Protein AF-A0AAN8KGY8-F1 (afdb_monomer)

pLDDT: mean 73.74, std 23.55, range [23.52, 98.56]

InterPro domains:
  IPR003609 PAN/Apple domain [PF00024] (176-231)
  IPR003609 PAN/Apple domain [PS50948] (174-241)
  IPR008979 Galactose-binding-like domain superfamily [SSF49785] (22-163)
  IPR051941 Blood Group Antigen-Binding Lectin [PTHR45713] (29-202)

Foldseek 3Di:
DDDDDPPPPPPPPPPPPPPAPPPPFDFLQAQFDKDKPAFDPNLGLSLQRPPFLVRKGWHDADDPDWIKMKTQSVAKFQFFKKKFADDLVCQCLQAQKWKWAAADDCVVVVPRTDTQDTGHGRPNVRIHMDTGPGRDIHRMIMITHPDRPGIHMTRYMTTGGGTDPPACQDDQDDDPPDDGDRARDKDWDDADPDPVVLVVVLVVDPQFPDWDADPVRSTIITGGDPDPDPVPDDDDDDDDD

Sequence (241 aa):
MNGGCILFILLFAQFTFRPTIALPGIDYAFNKTCKQSSVALGKLPGYAVDDNITTCTRTRFGDDNTGWWNVDLGKTVGVTSVVLSNNLDHPGRLKNFTIKMYMSNPTINPSGGKLCFWYEEKFIRGTDTVTCYNTVVGRYLEIAKLDNDKPLGMCDVKVYGEALPNRITTLTYCESRGVRMVSNFVKAMGVMEGPIECARRCSHSYGCGMFNYEINLKHCILIYTNGTRNPDSEYVFYVAC

Structure (mmCIF, N/CA/C/O backbone):
data_AF-A0AAN8KGY8-F1
#
_entry.id   AF-A0AAN8KGY8-F1
#
loop_
_atom_site.group_PDB
_atom_site.id
_atom_site.type_symbol
_atom_site.label_atom_id
_atom_site.label_alt_id
_atom_site.label_comp_id
_atom_site.label_asym_id
_atom_site.label_entity_id
_atom_site.label_seq_id
_atom_site.pdbx_PDB_ins_code
_atom_site.Cartn_x
_atom_site.Cartn_y
_atom_site.Cartn_z
_atom_site.occupancy
_atom_site.B_iso_or_equiv
_atom_site.auth_seq_id
_atom_site.auth_comp_id
_atom_site.auth_asym_id
_atom_site.auth_atom_id
_atom_site.pdbx_PDB_model_num
ATOM 1 N N . MET A 1 1 ? 62.804 -23.124 3.430 1.00 38.28 1 MET A N 1
ATOM 2 C CA . MET A 1 1 ? 61.743 -23.324 2.420 1.00 38.28 1 MET A CA 1
ATOM 3 C C . MET A 1 1 ? 60.415 -23.224 3.144 1.00 38.28 1 MET A C 1
ATOM 5 O O . MET A 1 1 ? 60.151 -24.020 4.034 1.00 38.28 1 MET A O 1
ATOM 9 N N . ASN A 1 2 ? 59.676 -22.157 2.852 1.00 32.47 2 ASN A N 1
ATOM 10 C CA . ASN A 1 2 ? 58.430 -21.769 3.507 1.00 32.47 2 ASN A CA 1
ATOM 11 C C . ASN A 1 2 ? 57.293 -22.710 3.081 1.00 32.47 2 ASN A C 1
ATOM 13 O O . ASN A 1 2 ? 56.950 -22.743 1.904 1.00 32.47 2 ASN A O 1
ATOM 17 N N . GLY A 1 3 ? 56.713 -23.456 4.023 1.00 35.88 3 GLY A N 1
ATOM 18 C CA . GLY A 1 3 ? 55.501 -24.253 3.811 1.00 35.88 3 GLY A CA 1
ATOM 19 C C . GLY A 1 3 ? 54.313 -23.572 4.478 1.00 35.88 3 GLY A C 1
ATOM 20 O O . GLY A 1 3 ? 54.041 -23.818 5.648 1.00 35.88 3 GLY A O 1
ATOM 21 N N . GLY A 1 4 ? 53.656 -22.662 3.756 1.00 35.03 4 GLY A N 1
ATOM 22 C CA . GLY A 1 4 ? 52.469 -21.954 4.229 1.00 35.03 4 GLY A CA 1
ATOM 23 C C . GLY A 1 4 ? 51.281 -22.901 4.392 1.00 35.03 4 GLY A C 1
ATOM 24 O O . GLY A 1 4 ? 50.872 -23.567 3.445 1.00 35.03 4 GLY A O 1
ATOM 25 N N . CYS A 1 5 ? 50.721 -22.940 5.599 1.00 34.22 5 CYS A N 1
ATOM 26 C CA . CYS A 1 5 ? 49.464 -23.610 5.900 1.00 34.22 5 CYS A CA 1
ATOM 27 C C . CYS A 1 5 ? 48.323 -22.716 5.387 1.00 34.22 5 CYS A C 1
ATOM 29 O O . CYS A 1 5 ? 48.019 -21.683 5.985 1.00 34.22 5 CYS A O 1
ATOM 31 N N . ILE A 1 6 ? 47.749 -23.054 4.230 1.00 42.25 6 ILE A N 1
ATOM 32 C CA . ILE A 1 6 ? 46.615 -22.324 3.651 1.00 42.25 6 ILE A CA 1
ATOM 33 C C . ILE A 1 6 ? 45.363 -22.722 4.434 1.00 42.25 6 ILE A C 1
ATOM 35 O O . ILE A 1 6 ? 44.775 -23.780 4.219 1.00 42.25 6 ILE A O 1
ATOM 39 N N . LEU A 1 7 ? 44.980 -21.863 5.376 1.00 35.22 7 LEU A N 1
ATOM 40 C CA . LEU A 1 7 ? 43.735 -21.961 6.123 1.00 35.22 7 LEU A CA 1
ATOM 41 C C . LEU A 1 7 ? 42.571 -21.615 5.178 1.00 35.22 7 LEU A C 1
ATOM 43 O O . LEU A 1 7 ? 42.287 -20.445 4.927 1.00 35.22 7 LEU A O 1
ATOM 47 N N . PHE A 1 8 ? 41.907 -22.633 4.626 1.00 38.00 8 PHE A N 1
ATOM 48 C CA . PHE A 1 8 ? 40.630 -22.467 3.931 1.00 38.00 8 PHE A CA 1
ATOM 49 C C . PHE A 1 8 ? 39.568 -22.041 4.951 1.00 38.00 8 PHE A C 1
ATOM 51 O O . PHE A 1 8 ? 38.986 -22.865 5.655 1.00 38.00 8 PHE A O 1
ATOM 58 N N . ILE A 1 9 ? 39.318 -20.735 5.044 1.00 42.34 9 ILE A N 1
ATOM 59 C CA . ILE A 1 9 ? 38.150 -20.200 5.740 1.00 42.34 9 ILE A CA 1
ATOM 60 C C . ILE A 1 9 ? 36.934 -20.566 4.886 1.00 42.34 9 ILE A C 1
ATOM 62 O O . ILE A 1 9 ? 36.608 -19.889 3.911 1.00 42.34 9 ILE A O 1
ATOM 66 N N . LEU A 1 10 ? 36.276 -21.672 5.235 1.00 40.94 10 LEU A N 1
ATOM 67 C CA . LEU A 1 10 ? 34.925 -21.970 4.777 1.00 40.94 10 LEU A CA 1
ATOM 68 C C . LEU A 1 10 ? 34.006 -20.877 5.334 1.00 40.94 10 LEU A C 1
ATOM 70 O O . LEU A 1 10 ? 33.533 -20.958 6.467 1.00 40.94 10 LEU A O 1
ATOM 74 N N . LEU A 1 11 ? 33.770 -19.832 4.539 1.00 38.69 11 LEU A N 1
ATOM 75 C CA . LEU A 1 11 ? 32.648 -18.918 4.720 1.00 38.69 11 LEU A CA 1
ATOM 76 C C . LEU A 1 11 ? 31.366 -19.722 4.481 1.00 38.69 11 LEU A C 1
ATOM 78 O O . LEU A 1 11 ? 30.779 -19.700 3.401 1.00 38.69 11 LEU A O 1
ATOM 82 N N . PHE A 1 12 ? 30.926 -20.450 5.506 1.00 41.91 12 PHE A N 1
ATOM 83 C CA . PHE A 1 12 ? 29.527 -20.810 5.640 1.00 41.91 12 PHE A CA 1
ATOM 84 C C . PHE A 1 12 ? 28.771 -19.493 5.799 1.00 41.91 12 PHE A C 1
ATOM 86 O O . PHE A 1 12 ? 28.610 -18.979 6.905 1.00 41.91 12 PHE A O 1
ATOM 93 N N . ALA A 1 13 ? 28.339 -18.910 4.679 1.00 40.34 13 ALA A N 1
ATOM 94 C CA . ALA A 1 13 ? 27.239 -17.970 4.705 1.00 40.34 13 ALA A CA 1
ATOM 95 C C . ALA A 1 13 ? 26.067 -18.751 5.298 1.00 40.34 13 ALA A C 1
ATOM 97 O O . ALA A 1 13 ? 25.449 -19.579 4.628 1.00 40.34 13 ALA A O 1
ATOM 98 N N . GLN A 1 14 ? 25.839 -18.562 6.596 1.00 42.84 14 GLN A N 1
ATOM 99 C CA . GLN A 1 14 ? 24.652 -19.046 7.265 1.00 42.84 14 GLN A CA 1
ATOM 100 C C . GLN A 1 14 ? 23.477 -18.364 6.568 1.00 42.84 14 GLN A C 1
ATOM 102 O O . GLN A 1 14 ? 23.104 -17.238 6.897 1.00 42.84 14 GLN A O 1
ATOM 107 N N . PHE A 1 15 ? 22.910 -19.040 5.569 1.00 41.16 15 PHE A N 1
ATOM 108 C CA . PHE A 1 15 ? 21.544 -18.806 5.145 1.00 41.16 15 PHE A CA 1
ATOM 109 C C . PHE A 1 15 ? 20.693 -19.147 6.359 1.00 41.16 15 PHE A C 1
ATOM 111 O O . PHE A 1 15 ? 20.259 -20.280 6.558 1.00 41.16 15 PHE A O 1
ATOM 118 N N . THR A 1 16 ? 20.521 -18.157 7.230 1.00 36.66 16 THR A N 1
ATOM 119 C CA . THR A 1 16 ? 19.452 -18.171 8.209 1.00 36.66 16 THR A CA 1
ATOM 120 C C . THR A 1 16 ? 18.174 -18.144 7.384 1.00 36.66 16 THR A C 1
ATOM 122 O O . THR A 1 16 ? 17.695 -17.091 6.973 1.00 36.66 16 THR A O 1
ATOM 125 N N . PHE A 1 17 ? 17.662 -19.333 7.061 1.00 41.50 17 PHE A N 1
ATOM 126 C CA . PHE A 1 17 ? 16.270 -19.518 6.691 1.00 41.50 17 PHE A CA 1
ATOM 127 C C . PHE A 1 17 ? 15.472 -19.007 7.884 1.00 41.50 17 PHE A C 1
ATOM 129 O O . PHE A 1 17 ? 15.228 -19.728 8.849 1.00 41.50 17 PHE A O 1
ATOM 136 N N . ARG A 1 18 ? 15.158 -17.710 7.874 1.00 46.22 18 ARG A N 1
ATOM 137 C CA . ARG A 1 18 ? 14.181 -17.154 8.792 1.00 46.22 18 ARG A CA 1
ATOM 138 C C . ARG A 1 18 ? 12.852 -17.733 8.330 1.00 46.22 18 ARG A C 1
ATOM 140 O O . ARG A 1 18 ? 12.462 -17.444 7.198 1.00 46.22 18 ARG A O 1
ATOM 147 N N . PRO A 1 19 ? 12.193 -18.585 9.130 1.00 39.78 19 PRO A N 1
ATOM 148 C CA . PRO A 1 19 ? 10.865 -19.040 8.775 1.00 39.78 19 PRO A CA 1
ATOM 149 C C . PRO A 1 19 ? 10.008 -17.790 8.604 1.00 39.78 19 PRO A C 1
ATOM 151 O O . PRO A 1 19 ? 9.959 -16.945 9.501 1.00 39.78 19 PRO A O 1
ATOM 154 N N . THR A 1 20 ? 9.391 -17.639 7.431 1.00 50.75 20 THR A N 1
ATOM 155 C CA . THR A 1 20 ? 8.337 -16.652 7.229 1.00 50.75 20 THR A CA 1
ATOM 156 C C . THR A 1 20 ? 7.309 -16.942 8.307 1.00 50.75 20 THR A C 1
ATOM 158 O O . THR A 1 20 ? 6.686 -18.004 8.305 1.00 50.75 20 THR A O 1
ATOM 161 N N . ILE A 1 21 ? 7.219 -16.062 9.301 1.00 49.97 21 ILE A N 1
ATOM 162 C CA . ILE A 1 21 ? 6.228 -16.197 10.357 1.00 49.97 21 ILE A CA 1
ATOM 163 C C . ILE A 1 21 ? 4.892 -16.070 9.637 1.00 49.97 21 ILE A C 1
ATOM 165 O O . ILE A 1 21 ? 4.531 -14.980 9.196 1.00 49.97 21 ILE A O 1
ATOM 169 N N . ALA A 1 22 ? 4.195 -17.192 9.455 1.00 51.00 22 ALA A N 1
ATOM 170 C CA . ALA A 1 22 ? 2.798 -17.174 9.070 1.00 51.00 22 ALA A CA 1
ATOM 171 C C . ALA A 1 22 ? 2.085 -16.386 10.167 1.00 51.00 22 ALA A C 1
ATOM 173 O O . ALA A 1 22 ? 1.951 -16.858 11.298 1.00 51.00 22 ALA A O 1
ATOM 174 N N . LEU A 1 23 ? 1.741 -15.135 9.866 1.00 58.81 23 LEU A N 1
ATOM 175 C CA . LEU A 1 23 ? 1.034 -14.296 10.812 1.00 58.81 23 LEU A CA 1
ATOM 176 C C . LEU A 1 23 ? -0.330 -14.950 11.058 1.00 58.81 23 LEU A C 1
ATOM 178 O O . LEU A 1 23 ? -1.047 -15.218 10.089 1.00 58.81 23 LEU A O 1
ATOM 182 N N . PRO A 1 24 ? -0.704 -15.243 12.315 1.00 57.00 24 PRO A N 1
ATOM 183 C CA . PRO A 1 24 ? -2.043 -15.721 12.612 1.00 57.00 24 PRO A CA 1
ATOM 184 C C . PRO A 1 24 ? -3.021 -14.589 12.288 1.00 57.00 24 PRO A C 1
ATOM 186 O O . PRO A 1 24 ? -3.110 -13.599 13.010 1.00 57.00 24 PRO A O 1
ATOM 189 N N . GLY A 1 25 ? -3.712 -14.693 11.157 1.00 72.88 25 GLY A N 1
ATOM 190 C CA . GLY A 1 25 ? -4.609 -13.645 10.694 1.00 72.88 25 GLY A CA 1
ATOM 191 C C . GLY A 1 25 ? -5.128 -13.890 9.284 1.00 72.88 25 GLY A C 1
ATOM 192 O O . GLY A 1 25 ? -4.553 -14.647 8.506 1.00 72.88 25 GLY A O 1
ATOM 193 N N . ILE A 1 26 ? -6.244 -13.240 8.965 1.00 88.56 26 ILE A N 1
ATOM 194 C CA . ILE A 1 26 ? -6.808 -13.226 7.614 1.00 88.56 26 ILE A CA 1
ATOM 195 C C . ILE A 1 26 ? -5.984 -12.249 6.772 1.00 88.56 26 ILE A C 1
ATOM 197 O O . ILE A 1 26 ? -5.807 -11.100 7.178 1.00 88.56 26 ILE A O 1
ATOM 201 N N . ASP A 1 27 ? -5.527 -12.687 5.599 1.00 95.31 27 ASP A N 1
ATOM 202 C CA . ASP A 1 27 ? -4.999 -11.780 4.582 1.00 95.31 27 ASP A CA 1
ATOM 203 C C . ASP A 1 27 ? -6.158 -11.011 3.928 1.00 95.31 27 ASP A C 1
ATOM 205 O O . ASP A 1 27 ? -7.015 -11.580 3.248 1.00 95.31 27 ASP A O 1
ATOM 209 N N . TYR A 1 28 ? -6.202 -9.701 4.155 1.00 95.69 28 TYR A N 1
ATOM 210 C CA . TYR A 1 28 ? -7.241 -8.831 3.612 1.00 95.69 28 TYR A CA 1
ATOM 211 C C . TYR A 1 28 ? -7.045 -8.480 2.138 1.00 95.69 28 TYR A C 1
ATOM 213 O O . TYR A 1 28 ? -8.004 -8.010 1.519 1.00 95.69 28 TYR A O 1
ATOM 221 N N . ALA A 1 29 ? -5.849 -8.684 1.582 1.00 97.81 29 ALA A N 1
ATOM 222 C CA . ALA A 1 29 ? -5.539 -8.370 0.192 1.00 97.81 29 ALA A CA 1
ATOM 223 C C . ALA A 1 29 ? -5.819 -9.536 -0.761 1.00 97.81 29 ALA A C 1
ATOM 225 O O . ALA A 1 29 ? -6.074 -9.279 -1.937 1.00 97.81 29 ALA A O 1
ATOM 226 N N . PHE A 1 30 ? -5.866 -10.775 -0.260 1.00 97.19 30 PHE A N 1
ATOM 227 C CA . PHE A 1 30 ? -6.108 -11.966 -1.071 1.00 97.19 30 PHE A CA 1
ATOM 228 C C . PHE A 1 30 ? -7.304 -11.812 -2.027 1.00 97.19 30 PHE A C 1
ATOM 230 O O . PHE A 1 30 ? -8.440 -11.526 -1.618 1.00 97.19 30 PHE A O 1
ATOM 237 N N . ASN A 1 31 ? -7.026 -12.016 -3.317 1.00 96.81 31 ASN A N 1
ATOM 238 C CA . ASN A 1 31 ? -7.965 -11.954 -4.434 1.00 96.81 31 ASN A CA 1
ATOM 239 C C . ASN A 1 31 ? -8.802 -10.657 -4.485 1.00 96.81 31 ASN A C 1
ATOM 241 O O . ASN A 1 31 ? -9.982 -10.659 -4.852 1.00 96.81 31 ASN A O 1
ATOM 245 N N . LYS A 1 32 ? -8.217 -9.533 -4.056 1.00 97.50 32 LYS A N 1
ATOM 246 C CA . LYS A 1 32 ? -8.855 -8.215 -4.116 1.00 97.50 32 LYS A CA 1
ATOM 247 C C . LYS A 1 32 ? -8.575 -7.480 -5.417 1.00 97.50 32 LYS A C 1
ATOM 249 O O . LYS A 1 32 ? -7.620 -7.743 -6.145 1.00 97.50 32 LYS A O 1
ATOM 254 N N . THR A 1 33 ? -9.425 -6.495 -5.696 1.00 97.00 33 THR A N 1
ATOM 255 C CA . THR A 1 33 ? -9.283 -5.635 -6.869 1.00 97.00 33 THR A CA 1
ATOM 256 C C . THR A 1 33 ? -8.066 -4.735 -6.711 1.00 97.00 33 THR A C 1
ATOM 258 O O . THR A 1 33 ? -8.001 -3.929 -5.781 1.00 97.00 33 THR A O 1
ATOM 261 N N . CYS A 1 34 ? -7.140 -4.835 -7.661 1.00 97.69 34 CYS A N 1
ATOM 262 C CA . CYS A 1 34 ? -5.893 -4.083 -7.654 1.00 97.69 34 CYS A CA 1
ATOM 263 C C . CYS A 1 34 ? -5.773 -3.183 -8.886 1.00 97.69 34 CYS A C 1
ATOM 265 O O . CYS A 1 34 ? -6.273 -3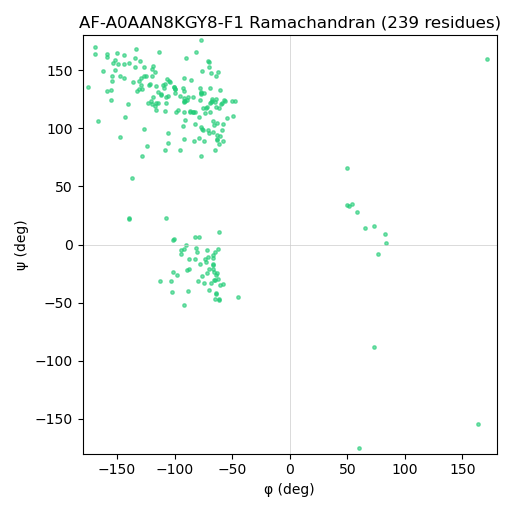.505 -9.967 1.00 97.69 34 CYS A O 1
ATOM 267 N N . LYS A 1 35 ? -5.065 -2.064 -8.740 1.00 97.19 35 LYS A N 1
ATOM 268 C CA . LYS A 1 35 ? -4.656 -1.185 -9.840 1.00 97.19 35 LYS A CA 1
ATOM 269 C C . LYS A 1 35 ? -3.168 -0.890 -9.733 1.00 97.19 35 LYS A C 1
ATOM 271 O O . LYS A 1 35 ? -2.581 -0.963 -8.662 1.00 97.19 35 LYS A O 1
ATOM 276 N N . GLN A 1 36 ? -2.563 -0.514 -10.847 1.00 96.56 36 GLN A N 1
ATOM 277 C CA . GLN A 1 36 ? -1.192 -0.023 -10.875 1.00 96.56 36 GLN A CA 1
ATOM 278 C C . GLN A 1 36 ? -1.054 1.079 -11.917 1.00 96.56 36 GLN A C 1
ATOM 280 O O . GLN A 1 36 ? -1.825 1.117 -12.878 1.00 96.56 36 GLN A O 1
ATOM 285 N N . SER A 1 37 ? -0.059 1.939 -11.721 1.00 95.50 37 SER A N 1
ATOM 286 C CA . SER A 1 37 ? 0.288 3.067 -12.600 1.00 95.50 37 SER A CA 1
ATOM 287 C C . SER A 1 37 ? 0.295 2.716 -14.088 1.00 95.50 37 SER A C 1
ATOM 289 O O . SER A 1 37 ? -0.258 3.446 -14.906 1.00 95.50 37 SER A O 1
ATOM 291 N N . SER A 1 38 ? 0.893 1.581 -14.446 1.00 95.38 38 SER A N 1
ATOM 292 C CA . SER A 1 38 ? 0.929 1.068 -15.813 1.00 95.38 38 SER A CA 1
ATOM 293 C C . SER A 1 38 ? 1.199 -0.435 -15.824 1.00 95.38 38 SER A C 1
ATOM 295 O O . SER A 1 38 ? 1.680 -1.001 -14.847 1.00 95.38 38 SER A O 1
ATOM 297 N N . VAL A 1 39 ? 0.890 -1.113 -16.931 1.00 95.62 39 VAL A N 1
ATOM 298 C CA . VAL A 1 39 ? 1.160 -2.550 -17.115 1.00 95.62 39 VAL A CA 1
ATOM 299 C C . VAL A 1 39 ? 2.311 -2.736 -18.100 1.00 95.62 39 VAL A C 1
ATOM 301 O O . VAL A 1 39 ? 2.268 -2.219 -19.222 1.00 95.62 39 VAL A O 1
ATOM 304 N N . ALA A 1 40 ? 3.326 -3.499 -17.689 1.00 93.81 40 ALA A N 1
ATOM 305 C CA . ALA A 1 40 ? 4.440 -3.919 -18.532 1.00 93.81 40 ALA A CA 1
ATOM 306 C C . ALA A 1 40 ? 4.454 -5.442 -18.708 1.00 93.81 40 ALA A C 1
ATOM 308 O O . ALA A 1 40 ? 4.294 -6.186 -17.744 1.00 93.81 40 ALA A O 1
ATOM 309 N N . LEU A 1 41 ? 4.695 -5.911 -19.938 1.00 93.31 41 LEU A N 1
ATOM 310 C CA . LEU A 1 41 ? 4.883 -7.336 -20.262 1.00 93.31 41 LEU A CA 1
ATOM 311 C C . LEU A 1 41 ? 3.742 -8.256 -19.777 1.00 93.31 41 LEU A C 1
ATOM 313 O O . LEU A 1 41 ? 3.994 -9.372 -19.327 1.00 93.31 41 LEU A O 1
ATOM 317 N N . GLY A 1 42 ? 2.495 -7.771 -19.792 1.00 95.31 42 GLY A N 1
ATOM 318 C CA . GLY A 1 42 ? 1.333 -8.538 -19.318 1.00 95.31 42 GLY A CA 1
ATOM 319 C C . GLY A 1 42 ? 1.341 -8.854 -17.816 1.00 95.31 42 GLY A C 1
ATOM 320 O O . GLY A 1 42 ? 0.581 -9.706 -17.364 1.00 95.31 42 GLY A O 1
ATOM 321 N N . LYS A 1 43 ? 2.200 -8.197 -17.026 1.00 96.19 43 LYS A N 1
ATOM 322 C CA . LYS A 1 43 ? 2.283 -8.375 -15.573 1.00 96.19 43 LYS A CA 1
ATOM 323 C C . LYS A 1 43 ? 1.222 -7.527 -14.869 1.00 96.19 43 LYS A C 1
ATOM 325 O O . LYS A 1 43 ? 1.448 -6.357 -14.553 1.00 96.19 43 LYS A O 1
ATOM 330 N N . LEU A 1 44 ? 0.047 -8.130 -14.701 1.00 98.00 44 LEU A N 1
ATOM 331 C CA . LEU A 1 44 ? -1.163 -7.505 -14.168 1.00 98.00 44 LEU A CA 1
ATOM 332 C C . LEU A 1 44 ? -1.044 -7.192 -12.667 1.00 98.00 44 LEU A C 1
ATOM 334 O O . LEU A 1 44 ? -0.348 -7.918 -11.961 1.00 98.00 44 LEU A O 1
ATOM 338 N N . PRO A 1 45 ? -1.767 -6.175 -12.157 1.00 97.69 45 PRO A N 1
ATOM 339 C CA . PRO A 1 45 ? -1.732 -5.813 -10.739 1.00 97.69 45 PRO A CA 1
ATOM 340 C C . PRO A 1 45 ? -2.267 -6.912 -9.810 1.00 97.69 45 PRO A C 1
ATOM 342 O O . PRO A 1 45 ? -1.852 -6.970 -8.660 1.00 97.69 45 PRO A O 1
ATOM 345 N N . GLY A 1 46 ? -3.155 -7.789 -10.293 1.00 98.12 46 GLY A N 1
ATOM 346 C CA . GLY A 1 46 ? -3.703 -8.898 -9.503 1.00 98.12 46 GLY A CA 1
ATOM 347 C C . GLY A 1 46 ? -2.681 -9.977 -9.127 1.00 98.12 46 GLY A C 1
ATOM 348 O O . GLY A 1 46 ? -2.918 -10.703 -8.173 1.00 98.12 46 GLY A O 1
ATOM 349 N N . TYR A 1 47 ? -1.528 -10.039 -9.807 1.00 98.19 47 TYR A N 1
ATOM 350 C CA . TYR A 1 47 ? -0.454 -10.986 -9.471 1.00 98.19 47 TYR A CA 1
ATOM 351 C C . TYR A 1 47 ? 0.210 -10.719 -8.117 1.00 98.19 47 TYR A C 1
ATOM 353 O O . TYR A 1 47 ? 1.033 -11.506 -7.698 1.00 98.19 47 TYR A O 1
ATOM 361 N N . ALA A 1 48 ? -0.077 -9.593 -7.460 1.00 97.81 48 ALA A N 1
ATOM 362 C CA . ALA A 1 48 ? 0.414 -9.325 -6.109 1.00 97.81 48 ALA A CA 1
ATOM 363 C C . ALA A 1 48 ? -0.539 -9.827 -5.013 1.00 97.81 48 ALA A C 1
ATOM 365 O O . ALA A 1 48 ? -0.268 -9.574 -3.851 1.00 97.81 48 ALA A O 1
ATOM 366 N N . VAL A 1 49 ? -1.680 -10.431 -5.348 1.00 97.94 49 VAL A N 1
ATOM 367 C CA . VAL A 1 49 ? -2.686 -10.864 -4.358 1.00 97.94 49 VAL A CA 1
ATOM 368 C C . VAL A 1 49 ? -3.284 -12.230 -4.694 1.00 97.94 49 VAL A C 1
ATOM 370 O O . VAL A 1 49 ? -4.415 -12.538 -4.312 1.00 97.94 49 VAL A O 1
ATOM 373 N N . ASP A 1 50 ? -2.559 -13.031 -5.468 1.00 97.12 50 ASP A N 1
ATOM 374 C CA . ASP A 1 50 ? -2.986 -14.345 -5.951 1.00 97.12 50 ASP A CA 1
ATOM 375 C C . ASP A 1 50 ? -2.391 -15.510 -5.137 1.00 97.12 50 ASP A C 1
ATOM 377 O O . ASP A 1 50 ? -2.641 -16.665 -5.479 1.00 97.12 50 ASP A O 1
ATOM 381 N N . ASP A 1 51 ? -1.653 -15.215 -4.056 1.00 95.62 51 ASP A N 1
ATOM 382 C CA . ASP A 1 51 ? -0.935 -16.186 -3.213 1.00 95.62 51 ASP A CA 1
ATOM 383 C C . ASP A 1 51 ? 0.088 -17.027 -4.003 1.00 95.62 51 ASP A C 1
ATOM 385 O O . ASP A 1 51 ? 0.400 -18.167 -3.652 1.00 95.62 51 ASP A O 1
ATOM 389 N N . ASN A 1 52 ? 0.628 -16.474 -5.096 1.00 94.31 52 ASN A N 1
ATOM 390 C CA . ASN A 1 52 ? 1.607 -17.144 -5.935 1.00 94.31 52 ASN A CA 1
ATOM 391 C C . ASN A 1 52 ? 2.865 -16.292 -6.146 1.00 94.31 52 ASN A C 1
ATOM 393 O O . ASN A 1 52 ? 2.977 -15.498 -7.071 1.00 94.31 52 ASN A O 1
ATOM 397 N N . ILE A 1 53 ? 3.911 -16.590 -5.377 1.00 92.75 53 ILE A N 1
ATOM 398 C CA . ILE A 1 53 ? 5.200 -15.883 -5.457 1.00 92.75 53 ILE A CA 1
ATOM 399 C C . ILE A 1 53 ? 5.960 -16.058 -6.790 1.00 92.75 53 ILE A C 1
ATOM 401 O O . ILE A 1 53 ? 7.013 -15.446 -6.977 1.00 92.75 53 ILE A O 1
ATOM 405 N N . THR A 1 54 ? 5.486 -16.914 -7.705 1.00 93.19 54 THR A N 1
ATOM 406 C CA . THR A 1 54 ? 6.090 -17.098 -9.040 1.00 93.19 54 THR A CA 1
ATOM 407 C C . THR A 1 54 ? 5.534 -16.120 -10.079 1.00 93.19 54 THR A C 1
ATOM 409 O O . THR A 1 54 ? 6.185 -15.840 -11.093 1.00 93.19 54 THR A O 1
ATOM 412 N N . THR A 1 55 ? 4.346 -15.567 -9.834 1.00 95.31 55 THR A N 1
ATOM 413 C CA . THR A 1 55 ? 3.767 -14.463 -10.596 1.00 95.31 55 THR A CA 1
ATOM 414 C C . THR A 1 55 ? 4.166 -13.150 -9.932 1.00 95.31 55 THR A C 1
ATOM 416 O O . THR A 1 55 ? 4.344 -13.067 -8.729 1.00 95.31 55 THR A O 1
ATOM 419 N N . CYS A 1 56 ? 4.430 -12.111 -10.730 1.00 96.38 56 CYS A N 1
ATOM 420 C CA . CYS A 1 56 ? 4.812 -10.809 -10.181 1.00 96.38 56 CYS A CA 1
ATOM 421 C C . CYS A 1 56 ? 4.229 -9.686 -11.020 1.00 96.38 56 CYS A C 1
ATOM 423 O O . CYS A 1 56 ? 4.206 -9.779 -12.250 1.00 96.38 56 CYS A O 1
ATOM 425 N N . THR A 1 57 ? 3.812 -8.608 -10.369 1.00 97.31 57 THR A N 1
ATOM 426 C CA . THR A 1 57 ? 3.392 -7.365 -11.013 1.00 97.31 57 THR A CA 1
ATOM 427 C C . THR A 1 57 ? 4.595 -6.651 -11.623 1.00 97.31 57 THR A C 1
ATOM 429 O O . THR A 1 57 ? 5.755 -6.872 -11.245 1.00 97.31 57 THR A O 1
ATOM 432 N N . ARG A 1 58 ? 4.337 -5.794 -12.615 1.00 95.94 58 ARG A N 1
ATOM 433 C CA . ARG A 1 58 ? 5.375 -4.932 -13.180 1.00 95.94 58 ARG A CA 1
ATOM 434 C C . ARG A 1 58 ? 4.778 -3.684 -13.815 1.00 95.94 58 ARG A C 1
ATOM 436 O O . ARG A 1 58 ? 3.985 -3.784 -14.755 1.00 95.94 58 ARG A O 1
ATOM 443 N N . THR A 1 59 ? 5.239 -2.524 -13.361 1.00 95.81 59 THR A N 1
ATOM 444 C CA . THR A 1 59 ? 4.963 -1.243 -14.022 1.00 95.81 59 THR A CA 1
ATOM 445 C C . THR A 1 59 ? 5.910 -1.013 -15.199 1.00 95.81 59 THR A C 1
ATOM 447 O O . THR A 1 59 ? 6.917 -1.712 -15.368 1.00 95.81 59 THR A O 1
ATOM 450 N N . ARG A 1 60 ? 5.595 -0.045 -16.061 1.00 93.88 60 ARG A N 1
ATOM 451 C CA . ARG A 1 60 ? 6.516 0.399 -17.116 1.00 93.88 60 ARG A CA 1
ATOM 452 C C . ARG A 1 60 ? 7.688 1.173 -16.516 1.00 93.88 60 ARG A C 1
ATOM 454 O O . ARG A 1 60 ? 7.628 1.652 -15.386 1.00 93.88 60 ARG A O 1
ATOM 461 N N . PHE A 1 61 ? 8.777 1.209 -17.275 1.00 89.44 61 PHE A N 1
ATOM 462 C CA . PHE A 1 61 ? 9.965 2.002 -16.984 1.00 89.44 61 PHE A CA 1
ATOM 463 C C . PHE A 1 61 ? 10.012 3.181 -17.954 1.00 89.44 61 PHE A C 1
ATOM 465 O O . PHE A 1 61 ? 9.694 2.983 -19.125 1.00 89.44 61 PHE A O 1
ATOM 472 N N . GLY A 1 62 ? 10.448 4.350 -17.487 1.00 73.75 62 GLY A N 1
ATOM 473 C CA . GLY A 1 62 ? 10.655 5.521 -18.344 1.00 73.75 62 GLY A CA 1
ATOM 474 C C . GLY A 1 62 ? 9.404 6.345 -18.649 1.00 73.75 62 GLY A C 1
ATOM 475 O O . GLY A 1 62 ? 9.488 7.245 -19.474 1.00 73.75 62 GLY A O 1
ATOM 476 N N . ASP A 1 63 ? 8.273 6.071 -17.993 1.00 65.44 63 ASP A N 1
ATOM 477 C CA . ASP A 1 63 ? 7.184 7.048 -17.923 1.00 65.44 63 ASP A CA 1
ATOM 478 C C . ASP A 1 63 ? 7.584 8.136 -16.901 1.00 65.44 63 ASP A C 1
ATOM 480 O O . ASP A 1 63 ? 8.249 7.829 -15.909 1.00 65.44 63 ASP A O 1
ATOM 484 N N . ASP A 1 64 ? 7.134 9.383 -17.078 1.00 65.06 64 ASP A N 1
ATOM 485 C CA . ASP A 1 64 ? 7.368 10.486 -16.118 1.00 65.06 64 ASP A CA 1
ATOM 486 C C . ASP A 1 64 ? 6.743 10.231 -14.724 1.00 65.06 64 ASP A C 1
ATOM 488 O O . ASP A 1 64 ? 6.923 11.011 -13.789 1.00 65.06 64 ASP A O 1
ATOM 492 N N . ASN A 1 65 ? 6.021 9.118 -14.558 1.00 69.88 65 ASN A N 1
ATOM 493 C CA . ASN A 1 65 ? 5.318 8.742 -13.340 1.00 69.88 65 ASN A CA 1
ATOM 494 C C . ASN A 1 65 ? 6.080 7.703 -12.510 1.00 69.88 65 ASN A C 1
ATOM 496 O O . ASN A 1 65 ? 6.495 6.655 -13.010 1.00 69.88 65 ASN A O 1
ATOM 500 N N . THR A 1 66 ? 6.131 7.945 -11.199 1.00 89.44 66 THR A N 1
ATOM 501 C CA . THR A 1 66 ? 6.554 6.956 -10.205 1.00 89.44 66 THR A CA 1
ATOM 502 C C . THR A 1 66 ? 5.649 5.737 -10.207 1.00 89.44 66 THR A C 1
ATOM 504 O O . THR A 1 66 ? 4.418 5.823 -10.219 1.00 89.44 66 THR A O 1
ATOM 507 N N . GLY A 1 67 ? 6.284 4.563 -10.217 1.00 95.06 67 GLY A N 1
ATOM 508 C CA . GLY A 1 67 ? 5.585 3.289 -10.182 1.00 95.06 67 GLY A CA 1
ATOM 509 C C . GLY A 1 67 ? 4.818 3.139 -8.872 1.00 95.06 67 GLY A C 1
ATOM 510 O O . GLY A 1 67 ? 5.423 3.094 -7.801 1.00 95.06 67 GLY A O 1
ATOM 511 N N . TRP A 1 68 ? 3.496 3.026 -8.968 1.00 96.44 68 TRP A N 1
ATOM 512 C CA . TRP A 1 68 ? 2.613 2.705 -7.848 1.00 96.44 68 TRP A CA 1
ATOM 513 C C . TRP A 1 68 ? 1.717 1.508 -8.162 1.00 96.44 68 TRP A C 1
ATOM 515 O O . TRP A 1 68 ? 1.386 1.243 -9.324 1.00 96.44 68 TRP A O 1
ATOM 525 N N . TRP A 1 69 ? 1.324 0.810 -7.103 1.00 98.12 69 TRP A N 1
ATOM 526 C CA . TRP A 1 69 ? 0.352 -0.276 -7.075 1.00 98.12 69 TRP A CA 1
ATOM 527 C C . TRP A 1 69 ? -0.575 -0.072 -5.875 1.00 98.12 69 TRP A C 1
ATOM 529 O O . TRP A 1 69 ? -0.113 0.320 -4.807 1.00 98.12 69 TRP A O 1
ATOM 539 N N . ASN A 1 70 ? -1.874 -0.320 -6.027 1.00 97.50 70 ASN A N 1
ATOM 540 C CA . ASN A 1 70 ? -2.824 -0.270 -4.9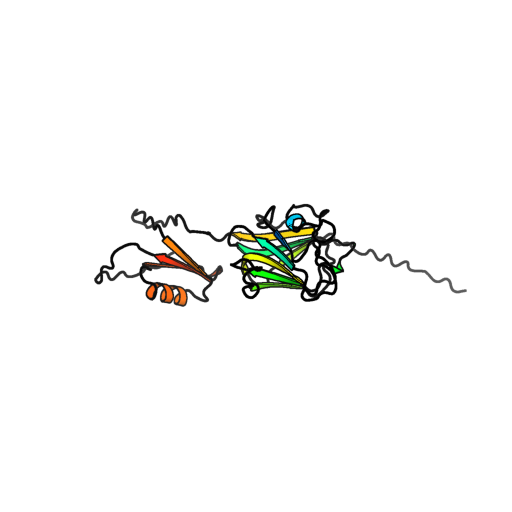22 1.00 97.50 70 ASN A CA 1
ATOM 541 C C . ASN A 1 70 ? -3.862 -1.391 -4.977 1.00 97.50 70 ASN A C 1
ATOM 543 O O . ASN A 1 70 ? -4.174 -1.923 -6.043 1.00 97.50 70 ASN A O 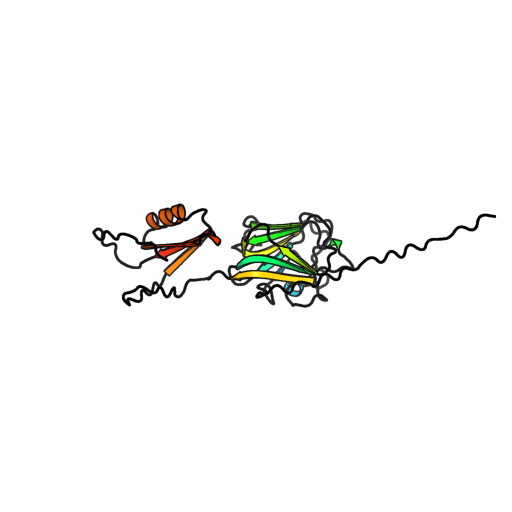1
ATOM 547 N N . VAL A 1 71 ? -4.420 -1.702 -3.810 1.00 98.56 71 VAL A N 1
ATOM 548 C CA . VAL A 1 71 ? -5.456 -2.716 -3.602 1.00 98.56 71 VAL A CA 1
ATOM 549 C C . VAL A 1 71 ? -6.630 -2.133 -2.822 1.00 98.56 71 VAL A C 1
ATOM 551 O O . VAL A 1 71 ? -6.437 -1.401 -1.852 1.00 98.56 71 VAL A O 1
ATOM 554 N N . ASP A 1 72 ? -7.856 -2.454 -3.242 1.00 97.62 72 ASP A N 1
ATOM 555 C CA . ASP A 1 72 ? -9.082 -2.201 -2.478 1.00 97.62 72 ASP A CA 1
ATOM 556 C C . ASP A 1 72 ? -9.401 -3.411 -1.592 1.00 97.62 72 ASP A C 1
ATOM 558 O O . ASP A 1 72 ? -9.877 -4.438 -2.077 1.00 97.62 72 ASP A O 1
ATOM 562 N N . LEU A 1 73 ? -9.205 -3.283 -0.279 1.00 95.62 73 LEU A N 1
ATOM 563 C CA . LEU A 1 73 ? -9.461 -4.358 0.688 1.00 95.62 73 LEU A CA 1
ATOM 564 C C . LEU A 1 73 ? -10.962 -4.706 0.807 1.00 95.62 73 LEU A C 1
ATOM 566 O O . LEU A 1 73 ? -11.340 -5.708 1.420 1.00 95.62 73 LEU A O 1
ATOM 570 N N . GLY A 1 74 ? -11.850 -3.877 0.246 1.00 88.25 74 GLY A N 1
ATOM 571 C CA . GLY A 1 74 ? -13.306 -4.051 0.249 1.00 88.25 74 GLY A CA 1
ATOM 572 C C . GLY A 1 74 ? -13.986 -3.703 1.578 1.00 88.25 74 GLY A C 1
ATOM 573 O O . GLY A 1 74 ? -15.213 -3.641 1.657 1.00 88.25 74 GLY A O 1
ATOM 574 N N . LYS A 1 75 ? -13.208 -3.448 2.629 1.00 82.81 75 LYS A N 1
ATOM 575 C CA . LYS A 1 75 ? -13.659 -3.002 3.951 1.00 82.81 75 LYS A CA 1
ATOM 576 C C . LYS A 1 75 ? -12.580 -2.144 4.602 1.00 82.81 75 LYS A C 1
ATOM 578 O O . LYS A 1 75 ? -11.435 -2.153 4.159 1.00 82.81 75 LYS A O 1
ATOM 583 N N . THR A 1 76 ? -12.948 -1.415 5.645 1.00 83.12 76 THR A N 1
ATOM 584 C CA . THR A 1 76 ? -11.973 -0.654 6.427 1.00 83.12 76 THR A CA 1
ATOM 585 C C . THR A 1 76 ? -11.216 -1.601 7.353 1.00 83.12 76 THR A C 1
ATOM 587 O O . THR A 1 76 ? -11.832 -2.389 8.064 1.00 83.12 76 THR A O 1
ATOM 590 N N . VAL A 1 77 ? -9.888 -1.527 7.351 1.00 83.62 77 VAL A N 1
ATOM 591 C CA . VAL A 1 77 ? -9.002 -2.364 8.165 1.00 83.62 77 VAL A CA 1
ATOM 592 C C . VAL A 1 77 ? -8.038 -1.461 8.931 1.00 83.62 77 VAL A C 1
ATOM 594 O O . VAL A 1 77 ? -7.465 -0.532 8.359 1.00 83.62 77 VAL A O 1
ATOM 597 N N . GLY A 1 78 ? -7.867 -1.720 10.226 1.00 83.44 78 GLY A N 1
ATOM 598 C CA . GLY A 1 78 ? -6.741 -1.219 11.010 1.00 83.44 78 GLY A CA 1
ATOM 599 C C . GLY A 1 78 ? -5.520 -2.083 10.720 1.00 83.44 78 GLY A C 1
ATOM 600 O O . GLY A 1 78 ? -5.349 -3.131 11.336 1.00 83.44 78 GLY A O 1
ATOM 601 N N . VAL A 1 79 ? -4.716 -1.683 9.736 1.00 89.06 79 VAL A N 1
ATOM 602 C CA . VAL A 1 79 ? -3.560 -2.457 9.267 1.00 89.06 79 VAL A CA 1
ATOM 603 C C . VAL A 1 79 ? -2.403 -2.306 10.246 1.00 89.06 79 VAL A C 1
ATOM 605 O O . VAL A 1 79 ? -2.051 -1.190 10.635 1.00 89.06 79 VAL A O 1
ATOM 608 N N . THR A 1 80 ? -1.807 -3.435 10.622 1.00 86.88 80 THR A N 1
ATOM 609 C CA . THR A 1 80 ? -0.652 -3.501 11.529 1.00 86.88 80 THR A CA 1
ATOM 610 C C . THR A 1 80 ? 0.602 -3.990 10.817 1.00 86.88 80 THR A C 1
ATOM 612 O O . THR A 1 80 ? 1.708 -3.581 11.169 1.00 86.88 80 THR A O 1
ATOM 615 N N . SER A 1 81 ? 0.453 -4.848 9.807 1.00 94.38 81 SER A N 1
ATOM 616 C CA . SER A 1 81 ? 1.583 -5.422 9.080 1.00 94.38 81 SER A CA 1
ATOM 617 C C . SER A 1 81 ? 1.221 -5.815 7.653 1.00 94.38 81 SER A C 1
ATOM 619 O O . SER A 1 81 ? 0.060 -6.056 7.315 1.00 94.38 81 SER A O 1
ATOM 621 N N . VAL A 1 82 ? 2.246 -5.862 6.810 1.00 97.56 82 VAL A N 1
ATOM 622 C CA . VAL A 1 82 ? 2.163 -6.242 5.403 1.00 97.56 82 VAL A CA 1
ATOM 623 C C . VAL A 1 82 ? 3.278 -7.242 5.128 1.00 97.56 82 VAL A C 1
ATOM 625 O O . VAL A 1 82 ? 4.419 -7.003 5.510 1.00 97.56 82 VAL A O 1
ATOM 628 N N . VAL A 1 83 ? 2.980 -8.359 4.474 1.00 97.06 83 VAL A N 1
ATOM 629 C CA . VAL A 1 83 ? 4.011 -9.275 3.968 1.00 97.06 83 VAL A CA 1
ATOM 630 C C . VAL A 1 83 ? 4.265 -8.929 2.516 1.00 97.06 83 VAL A C 1
ATOM 632 O O . VAL A 1 83 ? 3.324 -8.844 1.732 1.00 97.06 83 VAL A O 1
ATOM 635 N N . LEU A 1 84 ? 5.529 -8.712 2.171 1.00 97.31 84 LEU A N 1
ATOM 636 C CA . LEU A 1 84 ? 5.957 -8.398 0.815 1.00 97.31 84 LEU A CA 1
ATOM 637 C C . LEU A 1 84 ? 6.828 -9.524 0.283 1.00 97.31 84 LEU A C 1
ATOM 639 O O . LEU A 1 84 ? 7.811 -9.894 0.926 1.00 97.31 84 LEU A O 1
ATOM 643 N N . SER A 1 85 ? 6.516 -9.983 -0.924 1.00 96.31 85 SER A N 1
ATOM 644 C CA . SER A 1 85 ? 7.334 -10.926 -1.683 1.00 96.31 85 SER A CA 1
ATOM 645 C C . SER A 1 85 ? 7.924 -10.230 -2.910 1.00 96.31 85 SER A C 1
ATOM 647 O O . SER A 1 85 ? 7.218 -9.585 -3.685 1.00 96.31 85 SER A O 1
ATOM 649 N N . ASN A 1 86 ? 9.235 -10.348 -3.101 1.00 93.88 86 ASN A N 1
ATOM 650 C CA . ASN A 1 86 ? 10.008 -9.728 -4.173 1.00 93.88 86 ASN A CA 1
ATOM 651 C C . ASN A 1 86 ? 10.681 -10.783 -5.058 1.00 93.88 86 ASN A C 1
ATOM 653 O O . ASN A 1 86 ? 11.036 -11.868 -4.603 1.00 93.88 86 ASN A O 1
ATOM 657 N N . ASN A 1 87 ? 10.941 -10.418 -6.312 1.00 90.50 87 ASN A N 1
ATOM 658 C CA . ASN A 1 87 ? 11.73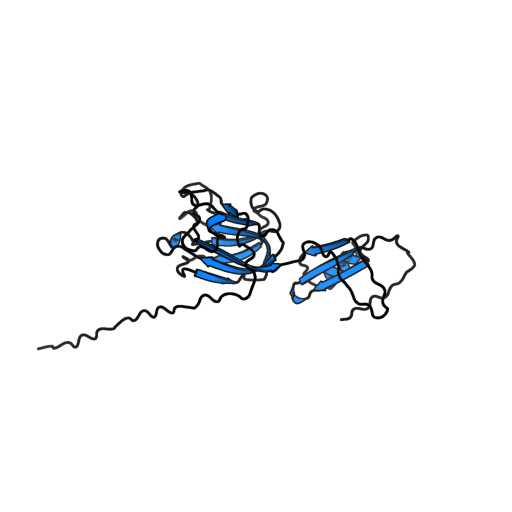0 -11.227 -7.230 1.00 90.50 87 ASN A CA 1
ATOM 659 C C . ASN A 1 87 ? 13.234 -10.967 -7.013 1.00 90.50 87 ASN A C 1
ATOM 661 O O . ASN A 1 87 ? 13.735 -9.875 -7.308 1.00 90.50 87 ASN A O 1
ATOM 665 N N . LEU A 1 88 ? 13.960 -11.985 -6.543 1.00 88.25 88 LEU A N 1
ATOM 666 C CA . LEU A 1 88 ? 15.390 -11.894 -6.232 1.00 88.25 88 LEU A CA 1
ATOM 667 C C . LEU A 1 88 ? 16.318 -11.845 -7.457 1.00 88.25 88 LEU A C 1
ATOM 669 O O . LEU A 1 88 ? 17.467 -11.438 -7.300 1.00 88.25 88 LEU A O 1
ATOM 673 N N . ASP A 1 89 ? 15.835 -12.137 -8.667 1.00 88.94 89 ASP A N 1
ATOM 674 C CA . ASP A 1 89 ? 16.597 -11.900 -9.905 1.00 88.94 89 ASP A CA 1
ATOM 675 C C . ASP A 1 89 ? 16.691 -10.397 -10.219 1.00 88.94 89 ASP A C 1
ATOM 677 O O . ASP A 1 89 ? 17.601 -9.915 -10.904 1.00 88.94 89 ASP A O 1
ATOM 681 N N . HIS A 1 90 ? 15.732 -9.612 -9.716 1.00 87.50 90 HIS A N 1
ATOM 682 C CA . HIS A 1 90 ? 15.627 -8.175 -9.960 1.00 87.50 90 HIS A CA 1
ATOM 683 C C . HIS A 1 90 ? 15.273 -7.385 -8.691 1.00 87.50 90 HIS A C 1
ATOM 685 O O . HIS A 1 90 ? 14.327 -6.587 -8.704 1.00 87.50 90 HIS A O 1
ATOM 691 N N . PRO A 1 91 ? 16.073 -7.490 -7.615 1.00 87.00 91 PRO A N 1
ATOM 692 C CA . PRO A 1 91 ? 15.676 -7.023 -6.290 1.00 87.00 91 PRO A CA 1
ATOM 693 C C . PRO A 1 91 ? 15.520 -5.499 -6.213 1.00 87.00 91 PRO A C 1
ATOM 695 O O . PRO A 1 91 ? 14.819 -4.987 -5.350 1.00 87.00 91 PRO A O 1
ATOM 698 N N . GLY A 1 92 ? 16.137 -4.760 -7.142 1.00 88.50 92 GLY A N 1
ATOM 699 C CA . GLY A 1 92 ? 16.031 -3.302 -7.216 1.00 88.50 92 GLY A CA 1
ATOM 700 C C . GLY A 1 92 ? 14.678 -2.760 -7.686 1.00 88.50 92 GLY A C 1
ATOM 701 O O . GLY A 1 92 ? 14.529 -1.547 -7.720 1.00 88.50 92 GLY A O 1
ATOM 702 N N . ARG A 1 93 ? 13.718 -3.609 -8.080 1.00 93.00 93 ARG A N 1
ATOM 703 C CA . ARG A 1 93 ? 12.358 -3.164 -8.444 1.00 93.00 93 ARG A CA 1
ATOM 704 C C . ARG A 1 93 ? 11.499 -2.818 -7.226 1.00 93.00 93 ARG A C 1
ATOM 706 O O . ARG A 1 93 ? 10.627 -1.961 -7.330 1.00 93.00 93 ARG A O 1
ATOM 713 N N . LEU A 1 94 ? 11.780 -3.437 -6.078 1.00 95.25 94 LEU A N 1
ATOM 714 C CA . LEU A 1 94 ? 11.183 -3.104 -4.787 1.00 95.25 94 LEU A CA 1
ATOM 715 C C . LEU A 1 94 ? 12.248 -2.418 -3.920 1.00 95.25 94 LEU A C 1
ATOM 717 O O . LEU A 1 94 ? 12.957 -3.047 -3.135 1.00 95.25 94 LEU A O 1
ATOM 721 N N . LYS A 1 95 ? 12.417 -1.119 -4.164 1.00 95.06 95 LYS A N 1
ATOM 722 C CA . LYS A 1 95 ? 13.409 -0.241 -3.534 1.00 95.06 95 LYS A CA 1
ATOM 723 C C . LYS A 1 95 ? 12.824 1.161 -3.422 1.00 95.06 95 LYS A C 1
ATOM 725 O O . LYS A 1 95 ? 12.110 1.572 -4.342 1.00 95.06 95 LYS A O 1
ATOM 730 N N . ASN A 1 96 ? 13.169 1.867 -2.348 1.00 96.12 96 ASN A N 1
ATOM 731 C CA . ASN A 1 96 ? 12.810 3.261 -2.116 1.00 96.12 96 ASN A CA 1
ATOM 732 C C . ASN A 1 96 ? 11.311 3.520 -2.317 1.00 96.12 96 ASN A C 1
ATOM 734 O O . ASN A 1 96 ? 10.885 4.167 -3.276 1.00 96.12 96 ASN A O 1
ATOM 738 N N . PHE A 1 97 ? 10.500 2.924 -1.448 1.00 97.12 97 PHE A N 1
ATOM 739 C CA . PHE A 1 97 ? 9.047 2.937 -1.554 1.00 97.12 97 PHE A CA 1
ATOM 740 C C . PHE A 1 97 ? 8.375 3.250 -0.220 1.00 97.12 97 PHE A C 1
ATOM 742 O O . PHE A 1 97 ? 8.946 3.089 0.860 1.00 97.12 97 PHE A O 1
ATOM 749 N N . THR A 1 98 ? 7.120 3.676 -0.308 1.00 97.88 98 THR A N 1
ATOM 750 C CA . THR A 1 98 ? 6.237 3.861 0.846 1.00 97.88 98 THR A CA 1
ATOM 751 C C . THR A 1 98 ? 5.045 2.932 0.753 1.00 97.88 98 THR A C 1
ATOM 753 O O . THR A 1 98 ? 4.580 2.628 -0.344 1.00 97.88 98 THR A O 1
ATOM 756 N N . ILE A 1 99 ? 4.549 2.515 1.914 1.00 98.50 99 ILE A N 1
ATOM 757 C CA . ILE A 1 99 ? 3.251 1.872 2.077 1.00 98.50 99 ILE A CA 1
ATOM 758 C C . ILE A 1 99 ? 2.333 2.875 2.759 1.00 98.50 99 ILE A C 1
ATOM 760 O O . ILE A 1 99 ? 2.623 3.341 3.868 1.00 98.50 99 ILE A O 1
ATOM 764 N N . LYS A 1 100 ? 1.221 3.207 2.109 1.00 98.12 100 LYS A N 1
ATOM 765 C CA . LYS A 1 100 ? 0.227 4.147 2.626 1.00 98.12 100 LYS A CA 1
ATOM 766 C C . LYS A 1 100 ? -1.164 3.532 2.621 1.00 98.12 100 LYS A C 1
ATOM 768 O O . LYS A 1 100 ? -1.527 2.795 1.711 1.00 98.12 100 LYS A O 1
ATOM 773 N N . MET A 1 101 ? -1.950 3.887 3.629 1.00 96.00 101 MET A N 1
ATOM 774 C CA . MET A 1 101 ? -3.360 3.526 3.736 1.00 96.00 101 MET A CA 1
ATOM 775 C C . MET A 1 101 ? -4.245 4.724 3.408 1.00 96.00 101 MET A C 1
ATOM 777 O O . MET A 1 101 ? -3.970 5.844 3.840 1.00 96.00 101 MET A O 1
ATOM 781 N N . TYR A 1 102 ? -5.342 4.481 2.696 1.00 91.69 102 TYR A N 1
ATOM 782 C CA . TYR A 1 102 ? -6.306 5.502 2.295 1.00 91.69 102 TYR A CA 1
ATOM 783 C C . TYR A 1 102 ? -7.729 5.082 2.659 1.00 91.69 102 TYR A C 1
ATOM 785 O O . TYR A 1 102 ? -8.113 3.918 2.526 1.00 91.69 102 TYR A O 1
ATOM 793 N N . MET A 1 103 ? -8.549 6.048 3.075 1.00 83.12 103 MET A N 1
ATOM 794 C CA . MET A 1 103 ? -9.992 5.837 3.280 1.00 83.12 103 MET A CA 1
ATOM 795 C C . MET A 1 103 ? -10.775 5.877 1.961 1.00 83.12 103 MET A C 1
ATOM 797 O O . MET A 1 103 ? -11.783 5.191 1.806 1.00 83.12 103 MET A O 1
ATOM 801 N N . SER A 1 104 ? -10.300 6.668 1.001 1.00 85.31 104 SER A N 1
ATOM 802 C CA . SER A 1 104 ? -10.863 6.825 -0.342 1.00 85.31 104 SER A CA 1
ATOM 803 C C . SER A 1 104 ? -9.904 6.285 -1.399 1.00 85.31 104 SER A C 1
ATOM 805 O O . SER A 1 104 ? -8.730 6.082 -1.114 1.00 85.31 104 SER A O 1
ATOM 807 N N . ASN A 1 105 ? -10.382 6.094 -2.630 1.00 88.38 105 ASN A N 1
ATOM 808 C CA . ASN A 1 105 ? -9.535 5.605 -3.714 1.00 88.38 105 ASN A CA 1
ATOM 809 C C . ASN A 1 105 ? -8.329 6.551 -3.952 1.00 88.38 105 ASN A C 1
ATOM 811 O O . ASN A 1 105 ? -8.554 7.731 -4.253 1.00 88.38 105 ASN A O 1
ATOM 815 N N . PRO A 1 106 ? -7.077 6.066 -3.854 1.00 91.62 106 PRO A N 1
ATOM 816 C CA . PRO A 1 106 ? -5.880 6.894 -4.017 1.00 91.62 106 PRO A CA 1
ATOM 817 C C . PRO A 1 106 ? -5.712 7.455 -5.437 1.00 91.62 106 PRO A C 1
ATOM 819 O O . PRO A 1 106 ? -5.131 8.521 -5.593 1.00 91.62 106 PRO A O 1
ATOM 822 N N . THR A 1 107 ? -6.300 6.835 -6.472 1.00 90.00 107 THR A N 1
ATOM 823 C CA . THR A 1 107 ? -6.256 7.389 -7.842 1.00 90.00 107 THR A CA 1
ATOM 824 C C . THR A 1 107 ? -7.150 8.616 -8.021 1.00 90.00 107 THR A C 1
ATOM 826 O O . THR A 1 107 ? -7.053 9.297 -9.035 1.00 90.00 107 THR A O 1
ATOM 829 N N . ILE A 1 108 ? -8.065 8.865 -7.079 1.00 86.50 108 ILE A N 1
ATOM 830 C CA . ILE A 1 108 ? -8.956 10.035 -7.067 1.00 86.50 108 ILE A CA 1
ATOM 831 C C . ILE A 1 108 ? -8.446 11.070 -6.060 1.00 86.50 108 ILE A C 1
ATOM 833 O O . ILE A 1 108 ? -8.479 12.264 -6.334 1.00 86.50 108 ILE A O 1
ATOM 837 N N . ASN A 1 109 ? -7.974 10.616 -4.895 1.00 86.50 109 ASN A N 1
ATOM 838 C CA . ASN A 1 109 ? -7.482 11.475 -3.820 1.00 86.50 109 ASN A CA 1
ATOM 839 C C . ASN A 1 109 ? -6.077 11.036 -3.352 1.00 86.50 109 ASN A C 1
ATOM 841 O O . ASN A 1 109 ? -5.949 10.416 -2.289 1.00 86.50 109 ASN A O 1
ATOM 845 N N . PRO A 1 110 ? -5.022 11.339 -4.129 1.00 86.06 110 PRO A N 1
ATOM 846 C CA . PRO A 1 110 ? -3.665 10.848 -3.868 1.00 86.06 110 PRO A CA 1
ATOM 847 C C . PRO A 1 110 ? -3.007 11.469 -2.625 1.00 86.06 110 PRO A C 1
ATOM 849 O O . PRO A 1 110 ? -2.094 10.878 -2.048 1.00 86.06 110 PRO A O 1
ATOM 852 N N . SER A 1 111 ? -3.479 12.632 -2.165 1.00 83.75 111 SER A N 1
ATOM 853 C CA . SER A 1 111 ? -2.943 13.321 -0.982 1.00 83.75 111 SER A CA 1
ATOM 854 C C . SER A 1 111 ? -3.497 12.795 0.348 1.00 83.75 111 SER A C 1
ATOM 856 O O . SER A 1 111 ? -2.937 13.094 1.399 1.00 83.75 111 SER A O 1
ATOM 858 N N . GLY A 1 112 ? -4.564 11.986 0.332 1.00 82.62 112 GLY A N 1
ATOM 859 C CA . GLY A 1 112 ? -5.244 11.499 1.541 1.00 82.62 112 GLY A CA 1
ATOM 860 C C . GLY A 1 112 ? -4.568 10.326 2.267 1.00 82.62 112 GLY A C 1
ATOM 861 O O . GLY A 1 112 ? -5.165 9.759 3.183 1.00 82.62 112 GLY A O 1
ATOM 862 N N . GLY A 1 113 ? -3.374 9.920 1.836 1.00 89.69 113 GLY A N 1
ATOM 863 C CA . GLY A 1 113 ? -2.695 8.722 2.325 1.00 89.69 113 GLY A CA 1
ATOM 864 C C . GLY A 1 113 ? -2.034 8.917 3.683 1.00 89.69 113 GLY A C 1
ATOM 865 O O . GLY A 1 113 ? -1.308 9.885 3.899 1.00 89.69 113 GLY A O 1
ATOM 866 N N . LYS A 1 114 ? -2.222 7.952 4.583 1.00 92.12 114 LYS A N 1
ATOM 867 C CA . LYS A 1 114 ? -1.516 7.867 5.867 1.00 92.12 114 LYS A CA 1
ATOM 868 C C . LYS A 1 114 ? -0.369 6.870 5.766 1.00 92.12 114 LYS A C 1
ATOM 870 O O . LYS A 1 114 ? -0.572 5.749 5.308 1.00 92.12 114 LYS A O 1
ATOM 875 N N . LEU A 1 115 ? 0.823 7.270 6.202 1.00 95.12 115 LEU A N 1
ATOM 876 C CA . LEU A 1 115 ? 2.017 6.428 6.145 1.00 95.12 115 LEU A CA 1
ATOM 877 C C . LEU A 1 115 ? 1.907 5.244 7.116 1.00 95.12 115 LEU A C 1
ATOM 879 O O . LEU A 1 115 ? 1.747 5.448 8.316 1.00 95.12 115 LEU A O 1
ATOM 883 N N . CYS A 1 116 ? 2.028 4.026 6.588 1.00 94.94 116 CYS A N 1
ATOM 884 C CA . CYS A 1 116 ? 2.228 2.804 7.368 1.00 94.94 116 CYS A CA 1
ATOM 885 C C . CYS A 1 116 ? 3.725 2.525 7.525 1.00 94.94 116 CYS A C 1
ATOM 887 O O . CYS A 1 116 ? 4.200 2.360 8.644 1.00 94.94 116 CYS A O 1
ATOM 889 N N . PHE A 1 117 ? 4.472 2.502 6.419 1.00 97.62 117 PHE A N 1
ATOM 890 C CA . PHE A 1 117 ? 5.876 2.097 6.408 1.00 97.62 117 PHE A CA 1
ATOM 891 C C . PHE A 1 117 ? 6.643 2.794 5.279 1.00 97.62 117 PHE A C 1
ATOM 893 O O . PHE A 1 117 ? 6.069 3.094 4.229 1.00 97.62 117 PHE A O 1
ATOM 900 N N . TRP A 1 118 ? 7.937 3.035 5.478 1.00 97.50 118 TRP A N 1
ATOM 901 C CA . TRP A 1 118 ? 8.856 3.535 4.456 1.00 97.50 118 TRP A CA 1
ATOM 902 C C . TRP A 1 118 ? 10.123 2.680 4.434 1.00 97.50 118 TRP A C 1
ATOM 904 O O . TRP A 1 118 ? 10.622 2.265 5.481 1.00 97.50 118 TRP A O 1
ATOM 914 N N . TYR A 1 119 ? 10.627 2.410 3.230 1.00 95.75 119 TYR A N 1
ATOM 915 C CA . TYR A 1 119 ? 11.821 1.606 3.016 1.00 95.75 119 TYR A CA 1
ATOM 916 C C . TYR A 1 119 ? 12.673 2.183 1.892 1.00 95.75 119 TYR A C 1
ATOM 918 O O . TYR A 1 119 ? 12.210 2.281 0.759 1.00 95.75 119 TYR A O 1
ATOM 926 N N . GLU A 1 120 ? 13.920 2.537 2.195 1.00 95.31 120 GLU A N 1
ATOM 927 C CA . GLU A 1 120 ? 14.843 3.166 1.243 1.00 95.31 120 GLU A CA 1
ATOM 928 C C . GLU A 1 120 ? 15.649 2.142 0.426 1.00 95.31 120 GLU A C 1
ATOM 930 O O . GLU A 1 120 ? 15.825 2.274 -0.788 1.00 95.31 120 GLU A O 1
ATOM 935 N N . GLU A 1 121 ? 16.093 1.074 1.085 1.00 93.25 121 GLU A N 1
ATOM 936 C CA . GLU A 1 121 ? 17.014 0.091 0.518 1.00 93.25 121 GLU A CA 1
ATOM 937 C C . GLU A 1 121 ? 16.349 -0.888 -0.461 1.00 93.25 121 GLU A C 1
ATOM 939 O O . GLU A 1 121 ? 15.139 -0.876 -0.696 1.00 93.25 121 GLU A O 1
ATOM 944 N N . LYS A 1 122 ? 17.151 -1.764 -1.080 1.00 90.88 122 LYS A N 1
ATOM 945 C CA . LYS A 1 122 ? 16.626 -2.859 -1.915 1.00 90.88 122 LYS A CA 1
ATOM 946 C C . LYS A 1 122 ? 16.043 -3.955 -1.031 1.00 90.88 122 LYS A C 1
ATOM 948 O O . LYS A 1 122 ? 16.730 -4.469 -0.149 1.00 90.88 122 LYS A O 1
ATOM 953 N N . PHE A 1 123 ? 14.821 -4.390 -1.318 1.00 89.81 123 PHE A N 1
ATOM 954 C CA . PHE A 1 123 ? 14.165 -5.459 -0.568 1.00 89.81 123 PHE A CA 1
ATOM 955 C C . PHE A 1 123 ? 14.714 -6.843 -0.965 1.00 89.81 123 PHE A C 1
ATOM 957 O O . PHE A 1 123 ? 14.101 -7.597 -1.715 1.00 89.81 123 PHE A O 1
ATOM 964 N N . ILE A 1 124 ? 15.912 -7.185 -0.490 1.00 89.69 124 ILE A N 1
ATOM 965 C CA . ILE A 1 124 ? 16.627 -8.434 -0.832 1.00 89.69 124 ILE A CA 1
ATOM 966 C C . ILE A 1 124 ? 16.181 -9.657 -0.017 1.00 89.69 124 ILE A C 1
ATOM 968 O O . ILE A 1 124 ? 16.794 -10.715 -0.100 1.00 89.69 124 ILE A O 1
ATOM 972 N N . ARG A 1 125 ? 15.130 -9.520 0.794 1.00 81.50 125 ARG A N 1
ATOM 973 C CA . ARG A 1 125 ? 14.696 -10.550 1.750 1.00 81.50 125 ARG A CA 1
ATOM 974 C C . ARG A 1 125 ? 13.877 -11.676 1.117 1.00 81.50 125 ARG A C 1
ATOM 976 O O . ARG A 1 125 ? 13.568 -12.657 1.781 1.00 81.50 125 ARG A O 1
ATOM 983 N N . GLY A 1 126 ? 13.535 -11.550 -0.164 1.00 88.12 126 GLY A N 1
ATOM 984 C CA . GLY A 1 126 ? 12.634 -12.474 -0.842 1.00 88.12 126 GLY A CA 1
ATOM 985 C C . GLY A 1 126 ? 11.220 -12.226 -0.349 1.00 88.12 126 GLY A C 1
ATOM 986 O O . GLY A 1 126 ? 10.538 -11.390 -0.922 1.00 88.12 126 GLY A O 1
ATOM 987 N N . THR A 1 127 ? 10.824 -12.884 0.739 1.00 93.88 127 THR A N 1
ATOM 988 C CA . THR A 1 127 ? 9.543 -12.661 1.424 1.00 93.88 127 THR A CA 1
ATOM 989 C C . THR A 1 127 ? 9.802 -12.228 2.859 1.00 93.88 127 THR A C 1
ATOM 991 O O . THR A 1 127 ? 10.473 -12.950 3.594 1.00 93.88 127 THR A O 1
ATOM 994 N N . ASP A 1 128 ? 9.283 -11.073 3.271 1.00 94.25 128 ASP A N 1
ATOM 995 C CA . ASP A 1 128 ? 9.395 -10.633 4.665 1.00 94.25 128 ASP A CA 1
ATOM 996 C C . ASP A 1 128 ? 8.203 -9.785 5.106 1.00 94.25 128 ASP A C 1
ATOM 998 O O . ASP A 1 128 ? 7.519 -9.148 4.299 1.00 94.25 128 ASP A O 1
ATOM 1002 N N . THR A 1 129 ? 7.977 -9.783 6.413 1.00 94.62 129 THR A N 1
ATOM 1003 C CA . THR A 1 129 ? 6.933 -9.002 7.065 1.00 94.62 129 THR A CA 1
ATOM 1004 C C . THR A 1 129 ? 7.465 -7.618 7.407 1.00 94.62 129 THR A C 1
ATOM 1006 O O . THR A 1 129 ? 8.465 -7.478 8.111 1.00 94.62 129 THR A O 1
ATOM 1009 N N . VAL A 1 130 ? 6.754 -6.582 6.972 1.00 94.50 130 VAL A N 1
ATOM 1010 C CA . VAL A 1 130 ? 6.964 -5.206 7.420 1.00 94.50 130 VAL A CA 1
ATOM 1011 C C . VAL A 1 130 ? 5.843 -4.793 8.366 1.00 94.50 130 VAL A C 1
ATOM 1013 O O . VAL A 1 130 ? 4.657 -4.928 8.064 1.00 94.50 130 VAL A O 1
ATOM 1016 N N . THR A 1 131 ? 6.221 -4.294 9.536 1.00 93.00 131 THR A N 1
ATOM 1017 C CA . THR A 1 131 ? 5.279 -3.778 10.533 1.00 93.00 131 THR A CA 1
ATOM 1018 C C . THR A 1 131 ? 5.094 -2.285 10.307 1.00 93.00 131 THR A C 1
ATOM 1020 O O . THR A 1 131 ? 6.078 -1.557 10.160 1.00 93.00 131 THR A O 1
ATOM 1023 N N . CYS A 1 132 ? 3.846 -1.815 10.279 1.00 89.38 132 CYS A N 1
ATOM 1024 C CA . CYS A 1 132 ? 3.577 -0.383 10.213 1.00 89.38 132 CYS A CA 1
ATOM 1025 C C . CYS A 1 132 ? 4.128 0.320 11.466 1.00 89.38 132 CYS A C 1
ATOM 1027 O O . CYS A 1 132 ? 4.108 -0.249 12.556 1.00 89.38 132 CYS A O 1
ATOM 1029 N N . TYR A 1 133 ? 4.556 1.581 11.346 1.00 84.31 133 TYR A N 1
ATOM 1030 C CA . TYR A 1 133 ? 5.020 2.371 12.497 1.00 84.31 133 TYR A CA 1
ATOM 1031 C C . TYR A 1 133 ? 3.950 2.508 13.589 1.00 84.31 133 TYR A C 1
ATOM 1033 O O . TYR A 1 133 ? 4.269 2.550 14.770 1.00 84.31 133 TYR A O 1
ATOM 1041 N N . ASN A 1 134 ? 2.684 2.581 13.178 1.00 81.12 134 ASN A N 1
ATOM 1042 C CA . ASN A 1 134 ? 1.500 2.572 14.031 1.00 81.12 134 ASN A CA 1
ATOM 1043 C C . ASN A 1 134 ? 0.394 1.793 13.312 1.00 81.12 134 ASN A C 1
ATOM 1045 O O . ASN A 1 134 ? 0.446 1.658 12.089 1.00 81.12 134 ASN A O 1
ATOM 1049 N N . THR A 1 135 ? -0.645 1.357 14.026 1.00 81.19 135 THR A N 1
ATOM 1050 C CA . THR A 1 135 ? -1.861 0.846 13.376 1.00 81.19 135 THR A CA 1
ATOM 1051 C C . THR A 1 135 ? -2.469 1.938 12.494 1.00 81.19 135 THR A C 1
ATOM 1053 O O . THR A 1 135 ? -2.825 3.012 12.987 1.00 81.19 135 THR A O 1
ATOM 1056 N N . VAL A 1 136 ? -2.603 1.678 11.190 1.00 81.62 136 VAL A N 1
ATOM 1057 C CA . VAL A 1 136 ? -3.142 2.654 10.234 1.00 81.62 136 VAL A CA 1
ATOM 1058 C C . VAL A 1 136 ? -4.465 2.170 9.666 1.00 81.62 136 VAL A C 1
ATOM 1060 O O . VAL A 1 136 ? -4.555 1.117 9.042 1.00 81.62 136 VAL A O 1
ATOM 1063 N N . VAL A 1 137 ? -5.503 2.978 9.860 1.00 83.00 137 VAL A N 1
ATOM 1064 C CA . VAL A 1 137 ? -6.851 2.682 9.373 1.00 83.00 137 VAL A CA 1
ATOM 1065 C C . VAL A 1 137 ? -7.011 3.119 7.917 1.00 83.00 137 VAL A C 1
ATOM 1067 O O . VAL A 1 137 ? -6.794 4.290 7.591 1.00 83.00 137 VAL A O 1
ATOM 1070 N N . GLY A 1 138 ? -7.453 2.200 7.058 1.00 86.25 138 GLY A N 1
ATOM 1071 C CA . GLY A 1 138 ? -7.829 2.498 5.677 1.00 86.25 138 GLY A CA 1
ATOM 1072 C C . GLY A 1 138 ? -8.554 1.344 4.987 1.00 86.25 138 GLY A C 1
ATOM 1073 O O . GLY A 1 138 ? -8.629 0.235 5.505 1.00 86.25 138 GLY A O 1
ATOM 1074 N N . ARG A 1 139 ? -9.108 1.621 3.808 1.00 92.38 139 ARG A N 1
ATOM 1075 C CA . ARG A 1 139 ? -9.724 0.628 2.914 1.00 92.38 139 ARG A CA 1
ATOM 1076 C C . ARG A 1 139 ? -8.820 0.280 1.737 1.00 92.38 139 ARG A C 1
ATOM 1078 O O . ARG A 1 139 ? -8.878 -0.838 1.242 1.00 92.38 139 ARG A O 1
ATOM 1085 N N . TYR A 1 140 ? -8.012 1.230 1.286 1.00 97.25 140 TYR A N 1
ATOM 1086 C CA . TYR A 1 140 ? -7.074 1.021 0.194 1.00 97.25 140 TYR A CA 1
ATOM 1087 C C . TYR A 1 140 ? -5.660 1.041 0.745 1.00 97.25 140 TYR A C 1
ATOM 1089 O O . TYR A 1 140 ? -5.336 1.906 1.561 1.00 97.25 140 TYR A O 1
ATOM 1097 N N . LEU A 1 141 ? -4.832 0.119 0.276 1.00 98.56 141 LEU A N 1
ATOM 1098 C CA . LEU A 1 141 ? -3.397 0.136 0.513 1.00 98.56 141 LEU A CA 1
ATOM 1099 C C . LEU A 1 141 ? -2.697 0.480 -0.796 1.00 98.56 141 LEU A C 1
ATOM 1101 O O . LEU A 1 141 ? -3.043 -0.072 -1.836 1.00 98.56 141 LEU A O 1
ATOM 1105 N N . GLU A 1 142 ? -1.722 1.378 -0.741 1.00 98.44 142 GLU A N 1
ATOM 1106 C CA . GLU A 1 142 ? -0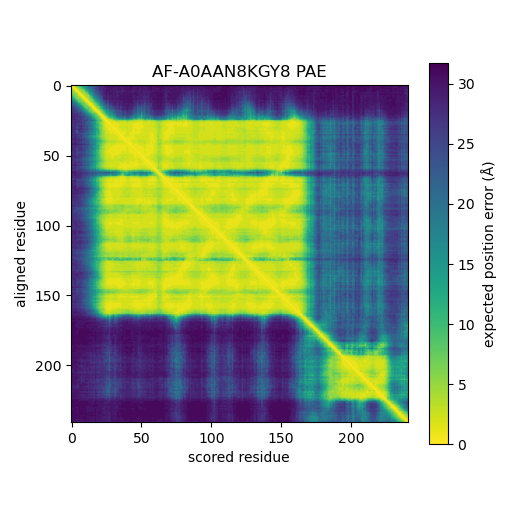.866 1.740 -1.865 1.00 98.44 142 GLU A CA 1
ATOM 1107 C C . GLU A 1 142 ? 0.596 1.485 -1.517 1.00 98.44 142 GLU A C 1
ATOM 1109 O O . GLU A 1 142 ? 1.053 1.823 -0.423 1.00 98.44 142 GLU A O 1
ATOM 1114 N N . ILE A 1 143 ? 1.324 0.928 -2.481 1.00 98.25 143 ILE A N 1
ATOM 1115 C CA . ILE A 1 143 ? 2.775 0.825 -2.480 1.00 98.25 143 ILE A CA 1
ATOM 1116 C C . ILE A 1 143 ? 3.286 1.646 -3.658 1.00 98.25 143 ILE A C 1
ATOM 1118 O O . ILE A 1 143 ? 2.997 1.330 -4.813 1.00 98.25 143 ILE A O 1
ATOM 1122 N N . ALA A 1 144 ? 4.035 2.705 -3.367 1.00 96.88 144 ALA A N 1
ATOM 1123 C CA . ALA A 1 144 ? 4.521 3.646 -4.371 1.00 96.88 144 ALA A CA 1
ATOM 1124 C C . ALA A 1 144 ? 6.018 3.894 -4.207 1.00 96.88 144 ALA A C 1
ATOM 1126 O O . ALA A 1 144 ? 6.491 4.143 -3.092 1.00 96.88 144 ALA A O 1
ATOM 1127 N N . LYS A 1 145 ? 6.756 3.848 -5.322 1.00 95.94 145 LYS A N 1
ATOM 1128 C CA . LYS A 1 145 ? 8.155 4.275 -5.360 1.00 95.94 145 LYS A CA 1
ATOM 1129 C C . LYS A 1 145 ? 8.258 5.787 -5.168 1.00 95.94 145 LYS A C 1
ATOM 1131 O O . LYS A 1 145 ? 7.389 6.544 -5.599 1.00 95.94 145 LYS A O 1
ATOM 1136 N N . LEU A 1 146 ? 9.345 6.208 -4.534 1.00 94.81 146 LEU A N 1
ATOM 1137 C CA . LEU A 1 146 ? 9.713 7.614 -4.365 1.00 94.81 146 LEU A CA 1
ATOM 1138 C C . LEU A 1 146 ? 10.673 8.105 -5.458 1.00 94.81 146 LEU A C 1
ATOM 1140 O O . LEU A 1 146 ? 10.946 9.298 -5.544 1.00 94.81 146 LEU A O 1
ATOM 1144 N N . ASP A 1 147 ? 11.168 7.195 -6.295 1.00 92.12 147 ASP A N 1
ATOM 1145 C CA . ASP A 1 147 ? 12.020 7.478 -7.444 1.00 92.12 147 ASP A CA 1
ATOM 1146 C C . ASP A 1 147 ? 11.549 6.714 -8.695 1.00 92.12 147 ASP A C 1
ATOM 1148 O O . ASP A 1 147 ? 10.715 5.806 -8.629 1.00 92.12 147 ASP A O 1
ATOM 1152 N N . ASN A 1 148 ? 12.110 7.089 -9.845 1.00 90.75 148 ASN A N 1
ATOM 1153 C CA . ASN A 1 148 ? 11.843 6.470 -11.148 1.00 90.75 148 ASN A CA 1
ATOM 1154 C C . ASN A 1 148 ? 13.024 5.613 -11.630 1.00 90.75 148 ASN A C 1
ATOM 1156 O O . ASN A 1 148 ? 13.181 5.394 -12.829 1.00 90.75 148 ASN A O 1
ATOM 1160 N N . ASP A 1 149 ? 13.881 5.135 -10.716 1.00 90.31 149 ASP A N 1
ATOM 1161 C CA . ASP A 1 149 ? 15.136 4.458 -11.078 1.00 90.31 149 ASP A CA 1
ATOM 1162 C C . ASP A 1 149 ? 14.908 3.125 -11.812 1.00 90.31 149 ASP A C 1
ATOM 1164 O O . ASP A 1 149 ? 15.715 2.708 -12.648 1.00 90.31 149 ASP A O 1
ATOM 1168 N N . LYS A 1 150 ? 13.793 2.457 -11.501 1.00 92.81 150 LYS A N 1
ATOM 1169 C CA . LYS A 1 150 ? 13.369 1.151 -12.007 1.00 92.81 150 LYS A CA 1
ATOM 1170 C C . LYS A 1 150 ? 11.842 1.041 -11.991 1.00 92.81 150 LYS A C 1
ATOM 1172 O O . LYS A 1 150 ? 11.180 1.732 -11.222 1.00 92.81 150 LYS A O 1
ATOM 1177 N N . PRO A 1 151 ? 11.257 0.134 -12.794 1.00 94.12 151 PRO A N 1
ATOM 1178 C CA . PRO A 1 151 ? 9.839 -0.179 -12.665 1.00 94.12 151 PRO A CA 1
ATOM 1179 C C . PRO A 1 151 ? 9.554 -0.817 -11.299 1.00 94.12 151 PRO A C 1
ATOM 1181 O O . PRO A 1 151 ? 10.363 -1.615 -10.815 1.00 94.12 151 PRO A O 1
ATOM 1184 N N . LEU A 1 152 ? 8.387 -0.525 -10.723 1.00 96.19 152 LEU A N 1
ATOM 1185 C CA . LEU A 1 152 ? 7.892 -1.214 -9.536 1.00 96.19 152 LEU A CA 1
ATOM 1186 C C . LEU A 1 152 ? 7.518 -2.651 -9.914 1.00 96.19 152 LEU A C 1
ATOM 1188 O O . LEU A 1 152 ? 6.878 -2.892 -10.941 1.00 96.19 152 LEU A O 1
ATOM 1192 N N . GLY A 1 153 ? 7.926 -3.607 -9.086 1.00 95.00 153 GLY A N 1
ATOM 1193 C CA . GLY A 1 153 ? 7.548 -5.006 -9.230 1.00 95.00 153 GLY A CA 1
ATOM 1194 C C . GLY A 1 153 ? 7.601 -5.731 -7.895 1.00 95.00 153 GLY A C 1
ATOM 1195 O O . GLY A 1 153 ? 8.494 -5.484 -7.089 1.00 95.00 153 GLY A O 1
ATOM 1196 N N . MET A 1 154 ? 6.625 -6.603 -7.688 1.00 96.31 154 MET A N 1
ATOM 1197 C CA . MET A 1 154 ? 6.375 -7.362 -6.460 1.00 96.31 154 MET A CA 1
ATOM 1198 C C . MET A 1 154 ? 5.628 -8.642 -6.831 1.00 96.31 154 MET A C 1
ATOM 1200 O O . MET A 1 154 ? 4.859 -8.637 -7.790 1.00 96.31 154 MET A O 1
ATOM 1204 N N . CYS A 1 155 ? 5.898 -9.730 -6.120 1.00 96.75 155 CYS A N 1
ATOM 1205 C CA . CYS A 1 155 ? 5.361 -11.056 -6.426 1.00 96.75 155 CYS A CA 1
ATOM 1206 C C . CYS A 1 155 ? 4.195 -11.459 -5.537 1.00 96.75 155 CYS A C 1
ATOM 1208 O O . CYS A 1 155 ? 3.390 -12.274 -5.939 1.00 96.75 155 CYS A O 1
ATOM 1210 N N . ASP A 1 156 ? 4.091 -10.886 -4.343 1.00 97.44 156 ASP A N 1
ATOM 1211 C CA . ASP A 1 156 ? 2.932 -11.086 -3.482 1.00 97.44 156 ASP A CA 1
ATOM 1212 C C . ASP A 1 156 ? 2.897 -9.982 -2.422 1.00 97.44 156 ASP A C 1
ATOM 1214 O O . ASP A 1 156 ? 3.943 -9.443 -2.033 1.00 97.44 156 ASP A O 1
ATOM 1218 N N . VAL A 1 157 ? 1.697 -9.625 -1.987 1.00 98.19 157 VAL A N 1
ATOM 1219 C CA . VAL A 1 157 ? 1.413 -8.600 -0.987 1.00 98.19 157 VAL A CA 1
ATOM 1220 C C . VAL A 1 157 ? 0.245 -9.079 -0.142 1.00 98.19 157 VAL A C 1
ATOM 1222 O O . VAL A 1 157 ? -0.903 -9.071 -0.582 1.00 98.19 157 VAL A O 1
ATOM 1225 N N . LYS A 1 158 ? 0.535 -9.411 1.113 1.00 97.94 158 LYS A N 1
ATOM 1226 C CA . LYS A 1 158 ? -0.482 -9.817 2.088 1.00 97.94 158 LYS A CA 1
ATOM 1227 C C . LYS A 1 158 ? -0.674 -8.728 3.119 1.00 97.94 158 LYS A C 1
ATOM 1229 O O . LYS A 1 158 ? 0.302 -8.145 3.589 1.00 97.94 158 LYS A O 1
ATOM 1234 N N . VAL A 1 159 ? -1.916 -8.451 3.491 1.00 97.81 159 VAL A N 1
ATOM 1235 C CA . VAL A 1 159 ? -2.261 -7.343 4.389 1.00 97.81 159 VAL A CA 1
ATOM 1236 C C . VAL A 1 159 ? -2.936 -7.884 5.634 1.00 97.81 159 VAL A C 1
ATOM 1238 O O . VAL A 1 159 ? -4.000 -8.492 5.552 1.00 97.81 159 VAL A O 1
ATOM 1241 N N . TYR A 1 160 ? -2.344 -7.608 6.794 1.00 92.94 160 TYR A N 1
ATOM 1242 C CA . TYR A 1 160 ? -2.801 -8.114 8.083 1.00 92.94 160 TYR A CA 1
ATOM 1243 C C . TYR A 1 160 ? -3.170 -6.978 9.038 1.00 92.94 160 TYR A C 1
ATOM 1245 O O . TYR A 1 160 ? -2.568 -5.899 9.060 1.00 92.94 160 TYR A O 1
ATOM 1253 N N . GLY A 1 161 ? -4.188 -7.237 9.851 1.00 88.62 161 GLY A N 1
ATOM 1254 C CA . GLY A 1 161 ? -4.741 -6.276 10.793 1.00 88.62 161 GLY A CA 1
ATOM 1255 C C . GLY A 1 161 ? -6.115 -6.706 11.283 1.00 88.62 161 GLY A C 1
ATOM 1256 O O . GLY A 1 161 ? -6.461 -7.888 11.256 1.00 88.62 161 GLY A O 1
ATOM 1257 N N . 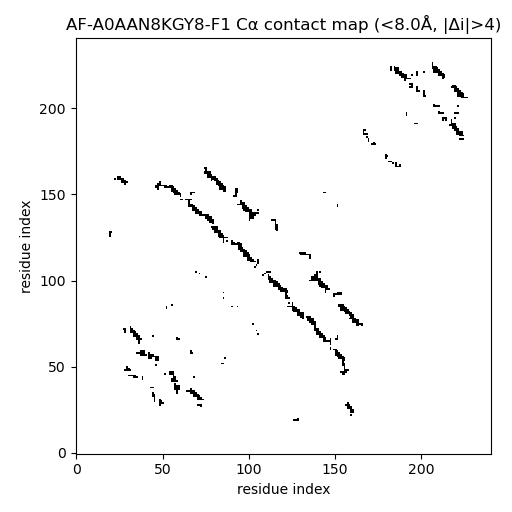GLU A 1 162 ? -6.920 -5.732 11.686 1.00 81.19 162 GLU A N 1
ATOM 1258 C CA . GLU A 1 162 ? -8.272 -5.962 12.189 1.00 81.19 162 GLU A CA 1
ATOM 1259 C C . GLU A 1 162 ? -9.310 -5.257 11.314 1.00 81.19 162 GLU A C 1
ATOM 1261 O O . GLU A 1 162 ? -9.211 -4.057 11.044 1.00 81.19 162 GLU A O 1
ATOM 1266 N N . ALA A 1 163 ? -10.313 -6.001 10.841 1.00 76.12 163 ALA A N 1
ATOM 1267 C CA . ALA A 1 163 ? -11.427 -5.419 10.107 1.00 76.12 163 ALA A CA 1
ATOM 1268 C C . ALA A 1 163 ? -12.269 -4.550 11.037 1.00 76.12 163 ALA A C 1
ATOM 1270 O O . ALA A 1 163 ? -12.809 -5.029 12.030 1.00 76.12 163 ALA A O 1
ATOM 1271 N N . LEU A 1 164 ? -12.459 -3.292 10.656 1.00 65.00 164 LEU A N 1
ATOM 1272 C CA . LEU A 1 164 ? -13.363 -2.400 11.356 1.00 65.00 164 LEU A CA 1
ATOM 1273 C C . LEU A 1 164 ? -14.787 -2.581 10.815 1.00 65.00 164 LEU A C 1
ATOM 1275 O O . LEU A 1 164 ? -14.979 -2.751 9.605 1.00 65.00 164 LEU A O 1
ATOM 1279 N N . PRO A 1 165 ? -15.811 -2.541 11.680 1.00 52.97 165 PRO A N 1
ATOM 1280 C CA . PRO A 1 165 ? -17.191 -2.686 11.249 1.00 52.97 165 PRO A CA 1
ATOM 1281 C C . PRO A 1 165 ? -17.572 -1.561 10.276 1.00 52.97 165 PRO A C 1
ATOM 1283 O O . PRO A 1 165 ? -17.607 -0.385 10.629 1.00 52.97 165 PRO A O 1
ATOM 1286 N N . ASN A 1 166 ? -17.903 -1.935 9.035 1.00 44.50 166 ASN A N 1
ATOM 1287 C CA . ASN A 1 166 ? -18.352 -1.004 7.990 1.00 44.50 166 ASN A CA 1
ATOM 1288 C C . ASN A 1 166 ? -19.685 -0.316 8.355 1.00 44.50 166 ASN A C 1
ATOM 1290 O O . ASN A 1 166 ? -19.986 0.768 7.858 1.00 44.50 166 ASN A O 1
ATOM 1294 N N . ARG A 1 167 ? -20.479 -0.969 9.214 1.00 40.59 167 ARG A N 1
ATOM 1295 C CA . ARG A 1 167 ? -21.654 -0.472 9.938 1.00 40.59 167 ARG A CA 1
ATOM 1296 C C . ARG A 1 167 ? -21.809 -1.332 11.190 1.00 40.59 167 ARG A C 1
ATOM 1298 O O . ARG A 1 167 ? -21.781 -2.556 11.082 1.00 40.59 167 ARG A O 1
ATOM 1305 N N . ILE A 1 168 ? -22.011 -0.720 12.352 1.00 37.44 168 ILE A N 1
ATOM 1306 C CA . ILE A 1 168 ? -22.478 -1.451 13.533 1.00 37.44 168 ILE A CA 1
ATOM 1307 C C . ILE A 1 168 ? -23.966 -1.717 13.296 1.00 37.44 168 ILE A C 1
ATOM 1309 O O . ILE A 1 168 ? -24.787 -0.816 13.421 1.00 37.44 168 ILE A O 1
ATOM 1313 N N . THR A 1 169 ? -24.297 -2.923 12.838 1.00 35.31 169 THR A N 1
ATOM 1314 C CA . THR A 1 169 ? -25.682 -3.327 12.535 1.00 35.31 169 THR A CA 1
ATOM 1315 C C . THR A 1 169 ? -26.415 -3.889 13.747 1.00 35.31 169 THR A C 1
ATOM 1317 O O . THR A 1 169 ? -27.634 -3.955 13.724 1.00 35.31 169 THR A O 1
ATOM 1320 N N . THR A 1 170 ? -25.700 -4.194 14.830 1.00 36.25 170 THR A N 1
ATOM 1321 C CA . THR A 1 170 ? -26.279 -4.527 16.136 1.00 36.25 170 THR A CA 1
ATOM 1322 C C . THR A 1 170 ? -25.163 -4.484 17.171 1.00 36.25 170 THR A C 1
ATOM 1324 O O . THR A 1 170 ? -24.319 -5.376 17.207 1.00 36.25 170 THR A O 1
ATOM 1327 N N . LEU A 1 171 ? -25.144 -3.453 18.014 1.00 39.62 171 LEU A N 1
ATOM 1328 C CA . LEU A 1 171 ? -24.574 -3.598 19.350 1.00 39.62 171 LEU A CA 1
ATOM 1329 C C . LEU A 1 171 ? -25.680 -4.223 20.198 1.00 39.62 171 LEU A C 1
ATOM 1331 O O . LEU A 1 171 ? -26.643 -3.548 20.551 1.00 39.62 171 LEU A O 1
ATOM 1335 N N . THR A 1 172 ? -25.575 -5.517 20.494 1.00 36.56 172 THR A N 1
ATOM 1336 C CA . THR A 1 172 ? -26.371 -6.101 21.576 1.00 36.56 172 THR A CA 1
ATOM 1337 C C . THR A 1 172 ? -25.732 -5.633 22.876 1.00 36.56 172 THR A C 1
ATOM 1339 O O . THR A 1 172 ? -24.809 -6.264 23.380 1.00 36.56 172 THR A O 1
ATOM 1342 N N . TYR A 1 173 ? -26.167 -4.477 23.371 1.00 40.28 173 TYR A N 1
ATOM 1343 C CA . TYR A 1 173 ? -25.813 -4.026 24.709 1.00 40.28 173 TYR A CA 1
ATOM 1344 C C . TYR A 1 173 ? -26.685 -4.780 25.717 1.00 40.28 173 TYR A C 1
ATOM 1346 O O . TYR A 1 173 ? -27.913 -4.786 25.599 1.00 40.28 173 TYR A O 1
ATOM 1354 N N . CYS A 1 174 ? -26.056 -5.451 26.679 1.00 34.44 174 CYS A N 1
ATOM 1355 C CA . CYS A 1 174 ? -26.756 -6.010 27.827 1.00 34.44 174 CYS A CA 1
ATOM 1356 C C . CYS A 1 174 ? -26.916 -4.911 28.875 1.00 34.44 174 CYS A C 1
ATOM 1358 O O . CYS A 1 174 ? -25.931 -4.486 29.469 1.00 34.44 174 CYS A O 1
ATOM 1360 N N . GLU A 1 175 ? -28.154 -4.503 29.143 1.00 45.50 175 GLU A N 1
ATOM 1361 C CA . GLU A 1 175 ? -28.477 -3.765 30.360 1.00 45.50 175 GLU A CA 1
ATOM 1362 C C . GLU A 1 175 ? -29.176 -4.706 31.346 1.00 45.50 175 GLU A C 1
ATOM 1364 O O . GLU A 1 175 ? -30.016 -5.532 30.971 1.00 45.50 175 GLU A O 1
ATOM 1369 N N . SER A 1 176 ? -28.833 -4.568 32.624 1.00 36.69 176 SER A N 1
ATOM 1370 C CA . SER A 1 176 ? -29.255 -5.382 33.772 1.00 36.69 176 SER A CA 1
ATOM 1371 C C . SER A 1 176 ? -30.770 -5.393 34.057 1.00 36.69 176 SER A C 1
ATOM 1373 O O . SER A 1 176 ? -31.195 -5.904 35.092 1.00 36.69 176 SER A O 1
ATOM 1375 N N . ARG A 1 177 ? -31.609 -4.875 33.147 1.00 41.47 177 ARG A N 1
ATOM 1376 C CA . ARG A 1 177 ? -33.081 -4.889 33.231 1.00 41.47 177 ARG A CA 1
ATOM 1377 C C . ARG A 1 177 ? -33.813 -5.178 31.912 1.00 41.47 177 ARG A C 1
ATOM 1379 O O . ARG A 1 177 ? -34.995 -4.879 31.791 1.00 41.47 177 ARG A O 1
ATOM 1386 N N . GLY A 1 178 ? -33.158 -5.819 30.942 1.00 38.06 178 GLY A N 1
ATOM 1387 C CA . GLY A 1 178 ? -33.868 -6.549 29.880 1.00 38.06 178 GLY A CA 1
ATOM 1388 C C . GLY A 1 178 ? -34.570 -5.715 28.799 1.00 38.06 178 GLY A C 1
ATOM 1389 O O . GLY A 1 178 ? -35.372 -6.272 28.051 1.00 38.06 178 GLY A O 1
ATOM 1390 N N . VAL A 1 179 ? -34.266 -4.422 28.647 1.00 39.00 179 VAL A N 1
ATOM 1391 C CA . VAL A 1 179 ? -34.756 -3.640 27.499 1.00 39.00 179 VAL A CA 1
ATOM 1392 C C . VAL A 1 179 ? -33.732 -3.700 26.363 1.00 39.00 179 VAL A C 1
ATOM 1394 O O . VAL A 1 179 ? -32.623 -3.186 26.471 1.00 39.00 179 VAL A O 1
ATOM 1397 N N . ARG A 1 180 ? -34.103 -4.338 25.246 1.00 38.19 180 ARG A N 1
ATOM 1398 C CA . ARG A 1 180 ? -33.320 -4.322 24.000 1.00 38.19 180 ARG A CA 1
ATOM 1399 C C . ARG A 1 180 ? -33.555 -3.001 23.266 1.00 38.19 180 ARG A C 1
ATOM 1401 O O . ARG A 1 180 ? -34.624 -2.808 22.694 1.00 38.19 180 ARG A O 1
ATOM 1408 N N . MET A 1 181 ? -32.554 -2.125 23.215 1.00 39.03 181 MET A N 1
ATOM 1409 C CA . MET A 1 181 ? -32.564 -0.990 22.286 1.00 39.03 181 MET A CA 1
ATOM 1410 C C . MET A 1 181 ? -31.994 -1.421 20.931 1.00 39.03 181 MET A C 1
ATOM 1412 O O . MET A 1 181 ? -30.819 -1.757 20.817 1.00 39.03 181 MET A O 1
ATOM 1416 N N . VAL A 1 182 ? -32.829 -1.404 19.892 1.00 39.53 182 VAL A N 1
ATOM 1417 C CA . VAL A 1 182 ? -32.391 -1.555 18.498 1.00 39.53 182 VAL A CA 1
ATOM 1418 C C . VAL A 1 182 ? -32.172 -0.147 17.945 1.00 39.53 182 VAL A C 1
ATOM 1420 O O . VAL A 1 182 ? -33.139 0.552 17.651 1.00 39.53 182 VAL A O 1
ATOM 1423 N N . SER A 1 183 ? -30.923 0.316 17.844 1.00 41.72 183 SER A N 1
ATOM 1424 C CA . SER A 1 183 ? -3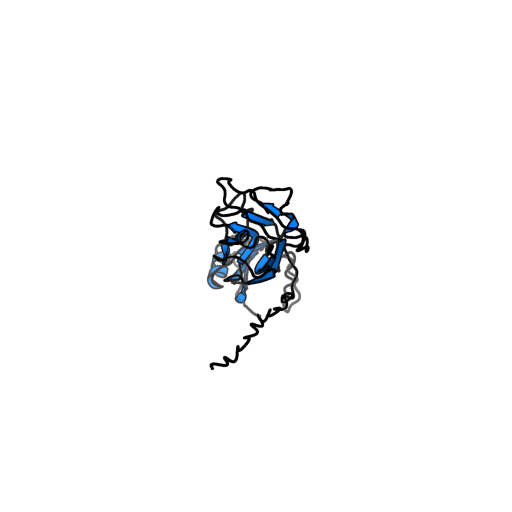0.630 1.590 17.174 1.00 41.72 183 SER A CA 1
ATOM 1425 C C . SER A 1 183 ? -30.318 1.339 15.699 1.00 41.72 183 SER A C 1
ATOM 1427 O O . SER A 1 183 ? -29.426 0.573 15.345 1.00 41.72 183 SER A O 1
ATOM 1429 N N . ASN A 1 184 ? -31.073 1.989 14.812 1.00 43.81 184 ASN A N 1
ATOM 1430 C CA . ASN A 1 184 ? -30.906 1.829 13.366 1.00 43.81 184 ASN A CA 1
ATOM 1431 C C . ASN A 1 184 ? -29.755 2.670 12.780 1.00 43.81 184 ASN A C 1
ATOM 1433 O O . ASN A 1 184 ? -29.488 2.562 11.586 1.00 43.81 184 ASN A O 1
ATOM 1437 N N . PHE A 1 185 ? -29.052 3.494 13.572 1.00 50.50 185 PHE A N 1
ATOM 1438 C CA . PHE A 1 185 ? -27.996 4.372 13.052 1.00 50.50 185 PHE A CA 1
ATOM 1439 C C . PHE A 1 185 ? -26.859 4.598 14.057 1.00 50.50 185 PHE A C 1
ATOM 1441 O O . PHE A 1 185 ? -26.865 5.541 14.847 1.00 50.50 185 PHE A O 1
ATOM 1448 N N . VAL A 1 186 ? -25.829 3.758 13.973 1.00 49.97 186 VAL A N 1
ATOM 1449 C CA . VAL A 1 186 ? -24.520 4.056 14.563 1.00 49.97 186 VAL A CA 1
ATOM 1450 C C . VAL A 1 186 ? -23.662 4.757 13.516 1.00 49.97 186 VAL A C 1
ATOM 1452 O O . VAL A 1 186 ? -23.434 4.216 12.430 1.00 49.97 186 VAL A O 1
ATOM 1455 N N . LYS A 1 187 ? -23.163 5.955 13.832 1.00 49.06 187 LYS A N 1
ATOM 1456 C CA . LYS A 1 187 ? -22.197 6.662 12.986 1.00 49.06 187 LYS A CA 1
ATOM 1457 C C . LYS A 1 187 ? -20.833 6.569 13.662 1.00 49.06 187 LYS A C 1
ATOM 1459 O O . LYS A 1 187 ? -20.504 7.353 14.549 1.00 49.06 187 LYS A O 1
ATOM 1464 N N . ALA A 1 188 ? -20.037 5.590 13.242 1.00 49.47 188 ALA A N 1
ATOM 1465 C CA . ALA A 1 188 ? -18.631 5.530 13.621 1.00 49.47 188 ALA A CA 1
ATOM 1466 C C . ALA A 1 188 ? -17.915 6.748 13.019 1.00 49.47 188 ALA A C 1
ATOM 1468 O O . ALA A 1 188 ? -17.975 6.965 11.805 1.00 49.47 188 ALA A O 1
ATOM 1469 N N . MET A 1 189 ? -17.274 7.568 13.852 1.00 48.91 189 MET A N 1
ATOM 1470 C CA . MET A 1 189 ? -16.558 8.754 13.387 1.00 48.91 189 MET A CA 1
ATOM 1471 C C . MET A 1 189 ? -15.106 8.715 13.840 1.00 48.91 189 MET A C 1
ATOM 1473 O O . MET A 1 189 ? -14.732 9.364 14.808 1.00 48.91 189 MET A O 1
ATOM 1477 N N . GLY A 1 190 ? -14.291 8.023 13.043 1.00 57.25 190 GLY A N 1
ATOM 1478 C CA . GLY A 1 190 ? -12.846 8.217 12.974 1.00 57.25 190 GLY A CA 1
ATOM 1479 C C . GLY A 1 190 ? -12.055 7.990 14.267 1.00 57.25 190 GLY A C 1
ATOM 1480 O O . GLY A 1 190 ? -12.561 7.556 15.299 1.00 57.25 190 GLY A O 1
AT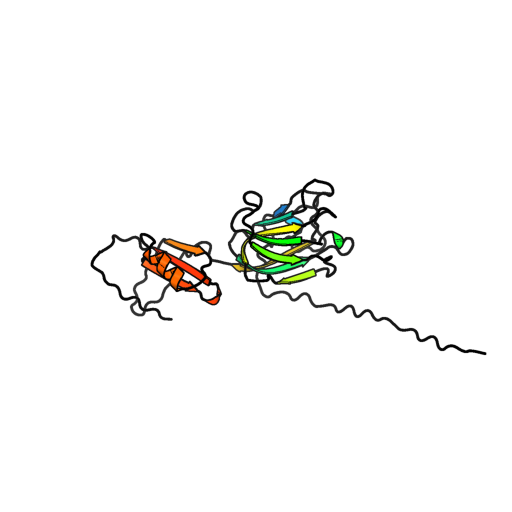OM 1481 N N . VAL A 1 191 ? -10.759 8.278 14.156 1.00 52.00 191 VAL A N 1
ATOM 1482 C CA . VAL A 1 191 ? -9.783 8.214 15.249 1.00 52.00 191 VAL A CA 1
ATOM 1483 C C . VAL A 1 191 ? -9.766 9.582 15.942 1.00 52.00 191 VAL A C 1
ATOM 1485 O O . VAL A 1 191 ? -9.574 10.590 15.260 1.00 52.00 191 VAL A O 1
ATOM 1488 N N . MET A 1 192 ? -9.989 9.638 17.257 1.00 60.44 192 MET A N 1
ATOM 1489 C CA . MET A 1 192 ? -9.926 10.864 18.068 1.00 60.44 192 MET A CA 1
ATOM 1490 C C . MET A 1 192 ? -8.954 10.689 19.235 1.00 60.44 192 MET A C 1
ATOM 1492 O O . MET A 1 192 ? -8.842 9.605 19.788 1.00 60.44 192 MET A O 1
ATOM 1496 N N . GLU A 1 193 ? -8.239 11.751 19.611 1.00 56.94 193 GLU A N 1
ATOM 1497 C CA . GLU A 1 193 ? -7.098 11.659 20.539 1.00 56.94 193 GLU A CA 1
ATOM 1498 C C . GLU A 1 193 ? -7.472 11.366 21.999 1.00 56.94 193 GLU A C 1
ATOM 1500 O O . GLU A 1 193 ? -6.591 11.036 22.792 1.00 56.94 193 GLU A O 1
ATOM 1505 N N . GLY A 1 194 ? -8.758 11.432 22.358 1.00 63.62 194 GLY A N 1
ATOM 1506 C CA . GLY A 1 194 ? -9.196 11.119 23.711 1.00 63.62 194 GLY A CA 1
ATOM 1507 C C . GLY A 1 194 ? -10.711 10.982 23.893 1.00 63.62 194 GLY A C 1
ATOM 1508 O O . GLY A 1 194 ? -11.496 11.457 23.064 1.00 63.62 194 GLY A O 1
ATOM 1509 N N . PRO A 1 195 ? -11.134 10.379 25.021 1.00 59.19 195 PRO A N 1
ATOM 1510 C CA . PRO A 1 195 ? -12.545 10.161 25.345 1.00 59.19 195 PRO A CA 1
ATOM 1511 C C . PRO A 1 195 ? -13.316 11.471 25.553 1.00 59.19 195 PRO A C 1
ATOM 1513 O O . PRO A 1 195 ? -14.494 11.554 25.216 1.00 59.19 195 PRO A O 1
ATOM 1516 N N . ILE A 1 196 ? -12.646 12.519 26.043 1.00 63.94 196 ILE A N 1
ATOM 1517 C CA . ILE A 1 196 ? -13.247 13.844 26.268 1.00 63.94 196 ILE A CA 1
ATOM 1518 C C . ILE A 1 196 ? -13.684 14.474 24.943 1.00 63.94 196 ILE A C 1
ATOM 1520 O O . ILE A 1 196 ? -14.787 15.005 24.837 1.00 63.94 196 ILE A O 1
ATOM 1524 N N . GLU A 1 197 ? -12.852 14.370 23.907 1.00 71.00 197 GLU A N 1
ATOM 1525 C CA . GLU A 1 197 ? -13.186 14.902 22.585 1.00 71.00 197 GLU A CA 1
ATOM 1526 C C . GLU A 1 197 ? -14.334 14.108 21.939 1.00 71.00 197 GLU A C 1
ATOM 1528 O O . GLU A 1 197 ? -15.202 14.683 21.282 1.00 71.00 197 GLU A O 1
ATOM 1533 N N . CYS A 1 198 ? -14.405 12.799 22.204 1.00 70.31 198 CYS A N 1
ATOM 1534 C CA . CYS A 1 198 ? -15.534 11.956 21.808 1.00 70.31 198 CYS A CA 1
ATOM 1535 C C . CYS A 1 198 ? -16.852 12.405 22.456 1.00 70.31 198 CYS A C 1
ATOM 1537 O O . CYS A 1 198 ? -17.849 12.615 21.755 1.00 70.31 198 CYS A O 1
ATOM 1539 N N . ALA A 1 199 ? -16.829 12.662 23.766 1.00 65.31 199 ALA A N 1
ATOM 1540 C CA . ALA A 1 199 ? -17.970 13.179 24.515 1.00 65.31 199 ALA A CA 1
ATOM 1541 C C . ALA A 1 199 ? -18.424 14.556 24.002 1.00 65.31 199 ALA A C 1
ATOM 1543 O O . ALA A 1 199 ? -19.604 14.764 23.708 1.00 65.31 199 ALA A O 1
ATOM 1544 N N . ARG A 1 200 ? -17.474 15.483 23.817 1.00 68.69 200 ARG A N 1
ATOM 1545 C CA . ARG A 1 200 ? -17.723 16.846 23.320 1.00 68.69 200 ARG A CA 1
ATOM 1546 C C . ARG A 1 200 ? -18.351 16.848 21.926 1.00 68.69 200 ARG A C 1
ATOM 1548 O O . ARG A 1 200 ? -19.178 17.692 21.591 1.00 68.69 200 ARG A O 1
ATOM 1555 N N . ARG A 1 201 ? -17.970 15.893 21.080 1.00 72.38 201 ARG A N 1
ATOM 1556 C CA . ARG A 1 201 ? -18.525 15.769 19.731 1.00 72.38 201 ARG A CA 1
ATOM 1557 C C . ARG A 1 201 ? -19.939 15.201 19.735 1.00 72.38 201 ARG A C 1
ATOM 1559 O O . ARG A 1 201 ? -20.736 15.606 18.890 1.00 72.38 201 ARG A O 1
ATOM 1566 N N . CYS A 1 202 ? -20.259 14.316 20.680 1.00 67.56 202 CYS A N 1
ATOM 1567 C CA . CYS A 1 202 ? -21.629 13.854 20.886 1.00 67.56 202 CYS A CA 1
ATOM 1568 C C . CYS A 1 202 ? -22.532 15.002 21.348 1.00 67.56 202 CYS A C 1
ATOM 1570 O O . CYS A 1 202 ? -23.571 15.226 20.737 1.00 67.56 202 CYS A O 1
ATOM 1572 N N . SER A 1 203 ? -22.101 15.807 22.326 1.00 67.31 203 SER A N 1
ATOM 1573 C CA . SER A 1 203 ? -22.915 16.922 22.837 1.00 67.31 203 SER A CA 1
ATOM 1574 C C . SER A 1 203 ? -23.222 17.995 21.784 1.00 67.31 203 SER A C 1
ATOM 1576 O O . SER A 1 203 ? -24.271 18.631 21.834 1.00 67.31 203 SER A O 1
ATOM 1578 N N . HIS A 1 204 ? -22.334 18.181 20.803 1.00 72.12 204 HIS A N 1
ATOM 1579 C CA . HIS A 1 204 ? -22.527 19.125 19.695 1.00 72.12 204 HIS A CA 1
ATOM 1580 C C . HIS A 1 204 ? -23.189 18.493 18.457 1.00 72.12 204 HIS A C 1
ATOM 1582 O O . HIS A 1 204 ? -23.451 19.187 17.474 1.00 72.12 204 HIS A O 1
ATOM 1588 N N . SER A 1 205 ? -23.451 17.183 18.470 1.00 69.38 205 SER A N 1
ATOM 1589 C CA . SER A 1 205 ? -24.088 16.476 17.361 1.00 69.38 205 SER A CA 1
ATOM 1590 C C . SER A 1 205 ? -25.584 16.336 17.606 1.00 69.38 205 SER A C 1
ATOM 1592 O O . SER A 1 205 ? -26.016 15.629 18.513 1.00 69.38 205 SER A O 1
ATOM 1594 N N . TYR A 1 206 ? -26.390 16.961 16.749 1.00 64.56 206 TYR A N 1
ATOM 1595 C CA . TYR A 1 206 ? -27.842 16.827 16.812 1.00 64.56 206 TYR A CA 1
ATOM 1596 C C . TYR A 1 206 ? -28.267 15.353 16.699 1.00 64.56 206 TYR A C 1
ATOM 1598 O O . TYR A 1 206 ? -27.900 14.667 15.744 1.00 64.56 206 TYR A O 1
ATOM 1606 N N . GLY A 1 207 ? -29.022 14.876 17.693 1.00 61.12 207 GLY A N 1
ATOM 1607 C CA . GLY A 1 207 ? -29.510 13.499 17.777 1.00 61.12 207 GLY A CA 1
ATOM 1608 C C . GLY A 1 207 ? -28.529 12.487 18.377 1.00 61.12 207 GLY A C 1
ATOM 1609 O O . GLY A 1 207 ? -28.880 11.315 18.434 1.00 61.12 207 GLY A O 1
ATOM 1610 N N . CYS A 1 208 ? -27.327 12.884 18.816 1.00 64.25 208 CYS A N 1
ATOM 1611 C CA . CYS A 1 208 ? -26.425 11.973 19.526 1.00 64.25 208 CYS A CA 1
ATOM 1612 C C . CYS A 1 208 ? -26.924 11.755 20.959 1.00 64.25 208 CYS A C 1
ATOM 1614 O O . CYS A 1 208 ? -27.016 12.704 21.734 1.00 64.25 208 CYS A O 1
ATOM 1616 N N . GLY A 1 209 ? -27.269 10.511 21.293 1.00 64.56 209 GLY A N 1
ATOM 1617 C CA . GLY A 1 209 ? -27.741 10.137 22.628 1.00 64.56 209 GLY A CA 1
ATOM 1618 C C . GLY A 1 209 ? -26.646 9.545 23.511 1.00 64.56 209 GLY A C 1
ATOM 1619 O O . GLY A 1 209 ? -26.734 9.631 24.730 1.00 64.56 209 GLY A O 1
ATOM 1620 N N . MET A 1 210 ? -25.614 8.945 22.910 1.00 63.75 210 MET A N 1
ATOM 1621 C CA . MET A 1 210 ? -24.495 8.344 23.640 1.00 63.75 210 MET A CA 1
ATOM 1622 C C . MET A 1 210 ? -23.252 8.211 22.753 1.00 63.75 210 MET A C 1
ATOM 1624 O O . MET A 1 210 ? -23.328 8.272 21.521 1.00 63.75 210 MET A O 1
ATOM 1628 N N . PHE A 1 211 ? -22.104 7.995 23.390 1.00 70.00 211 PHE A N 1
ATOM 1629 C CA . PHE A 1 211 ? -20.838 7.734 22.721 1.00 70.00 211 PHE A CA 1
ATOM 1630 C C . PHE A 1 211 ? -20.113 6.553 23.373 1.00 70.00 211 PHE A C 1
ATOM 1632 O O . PHE A 1 211 ? -20.281 6.302 24.562 1.00 70.00 211 PHE A O 1
ATOM 1639 N N . ASN A 1 212 ? -19.289 5.851 22.597 1.00 66.56 212 ASN A N 1
ATOM 1640 C CA . ASN A 1 212 ? -18.333 4.873 23.106 1.00 66.56 212 ASN A CA 1
ATOM 1641 C C . ASN A 1 212 ? -16.922 5.264 22.656 1.00 66.56 212 ASN A C 1
ATOM 1643 O O . ASN A 1 212 ? -16.735 5.652 21.498 1.00 66.56 212 ASN A O 1
ATOM 1647 N N . TYR A 1 213 ? -15.945 5.166 23.559 1.00 64.19 213 TYR A N 1
ATOM 1648 C CA . TYR A 1 213 ? -14.546 5.456 23.259 1.00 64.19 213 TYR A CA 1
ATOM 1649 C C . TYR A 1 213 ? -13.663 4.256 23.578 1.00 64.19 213 TYR A C 1
ATOM 1651 O O . TYR A 1 213 ? -13.589 3.810 24.720 1.00 64.19 213 TYR A O 1
ATOM 1659 N N . GLU A 1 214 ? -12.948 3.776 22.570 1.00 61.31 214 GLU A N 1
ATOM 1660 C CA . GLU A 1 214 ? -12.028 2.659 22.712 1.00 61.31 214 GLU A CA 1
ATOM 1661 C C . GLU A 1 214 ? -10.595 3.168 22.873 1.00 61.31 214 GLU A C 1
ATOM 1663 O O . GLU A 1 214 ? -10.018 3.747 21.952 1.00 61.31 214 GLU A O 1
ATOM 1668 N N . ILE A 1 215 ? -10.015 2.942 24.055 1.00 59.31 215 ILE A N 1
ATOM 1669 C CA . ILE A 1 215 ? -8.714 3.505 24.449 1.00 59.31 215 ILE A CA 1
ATOM 1670 C C . ILE A 1 215 ? -7.578 2.985 23.561 1.00 59.31 215 ILE A C 1
ATOM 1672 O O . ILE A 1 215 ? -6.733 3.768 23.128 1.00 59.31 215 ILE A O 1
ATOM 1676 N N . ASN A 1 216 ? -7.588 1.689 23.243 1.00 56.34 216 ASN A N 1
ATOM 1677 C CA . ASN A 1 216 ? -6.523 1.038 22.475 1.00 56.34 216 ASN A CA 1
ATOM 1678 C C . ASN A 1 216 ? -6.507 1.480 21.006 1.00 56.34 216 ASN A C 1
ATOM 1680 O O . ASN A 1 216 ? -5.443 1.698 20.433 1.00 56.34 216 ASN A O 1
ATOM 1684 N N . LEU A 1 217 ? -7.691 1.645 20.408 1.00 57.94 217 LEU A N 1
ATOM 1685 C CA . LEU A 1 217 ? -7.842 2.023 19.001 1.00 57.94 217 LEU A CA 1
ATOM 1686 C C . LEU A 1 217 ? -8.016 3.532 18.796 1.00 57.94 217 LEU A C 1
ATOM 1688 O O . LEU A 1 217 ? -8.076 3.998 17.657 1.00 57.94 217 LEU A O 1
ATOM 1692 N N . LYS A 1 218 ? -8.112 4.306 19.886 1.00 68.81 218 LYS A N 1
ATOM 1693 C CA . LYS A 1 218 ? -8.471 5.732 19.867 1.00 68.81 218 LYS A CA 1
ATOM 1694 C C . LYS A 1 218 ? -9.734 5.995 19.035 1.00 68.81 218 LYS A C 1
ATOM 1696 O O . LYS A 1 218 ? -9.852 7.004 18.338 1.00 68.81 218 LYS A O 1
ATOM 1701 N N . HIS A 1 219 ? -10.674 5.052 19.054 1.00 65.62 219 HIS A N 1
ATOM 1702 C CA . HIS A 1 219 ? -11.887 5.115 18.249 1.00 65.62 219 HIS A CA 1
ATOM 1703 C C . HIS A 1 219 ? -13.016 5.766 19.026 1.00 65.62 219 HIS A C 1
ATOM 1705 O O . HIS A 1 219 ? -13.279 5.406 20.169 1.00 65.62 219 HIS A O 1
ATOM 1711 N N . CYS A 1 220 ? -13.719 6.684 18.367 1.00 66.06 220 CYS A N 1
ATOM 1712 C CA . CYS A 1 220 ? -14.950 7.250 18.887 1.00 66.06 220 CYS A CA 1
ATOM 1713 C C . CYS A 1 220 ? -16.153 6.820 18.052 1.00 66.06 220 CYS A C 1
ATOM 1715 O O . CYS A 1 220 ? -16.204 6.987 16.827 1.00 66.06 220 CYS A O 1
ATOM 1717 N N . ILE A 1 221 ? -17.160 6.312 18.745 1.00 72.38 221 ILE A N 1
ATOM 1718 C CA . ILE A 1 221 ? -18.405 5.840 18.161 1.00 72.38 221 ILE A CA 1
ATOM 1719 C C . ILE A 1 221 ? -19.517 6.722 18.708 1.00 72.38 221 ILE A C 1
ATOM 1721 O O . ILE A 1 221 ? -19.729 6.755 19.915 1.00 72.38 221 ILE A O 1
ATOM 1725 N N . LEU A 1 222 ? -20.229 7.427 17.828 1.00 67.31 222 LEU A N 1
ATOM 1726 C CA . LEU A 1 222 ? -21.408 8.203 18.202 1.00 67.31 222 LEU A CA 1
ATOM 1727 C C . LEU A 1 222 ? -22.671 7.417 17.852 1.00 67.31 222 LEU A C 1
ATOM 1729 O O . LEU A 1 222 ? -22.805 6.876 16.748 1.00 67.31 222 LEU A O 1
ATOM 1733 N N . ILE A 1 223 ? -23.607 7.373 18.792 1.00 65.94 223 ILE A N 1
ATOM 1734 C CA . ILE A 1 223 ? -24.857 6.630 18.662 1.00 65.94 223 ILE A CA 1
ATOM 1735 C C . ILE A 1 223 ? -25.999 7.638 18.687 1.00 65.94 223 ILE A C 1
ATOM 1737 O O . ILE A 1 223 ? -26.155 8.409 19.638 1.00 65.94 223 ILE A O 1
ATOM 1741 N N . TYR A 1 224 ? -26.790 7.627 17.617 1.00 61.81 224 TYR A N 1
ATOM 1742 C CA . TYR A 1 224 ? -27.874 8.576 17.427 1.00 61.81 224 TYR A CA 1
ATOM 1743 C C . TYR A 1 224 ? -29.211 7.934 17.794 1.00 61.81 224 TYR A C 1
ATOM 1745 O O . TYR A 1 224 ? -29.483 6.792 17.412 1.00 61.81 224 TYR A O 1
ATOM 1753 N N . THR A 1 225 ? -30.050 8.662 18.526 1.00 57.34 225 THR A N 1
ATOM 1754 C CA . THR A 1 225 ? -31.418 8.241 18.841 1.00 57.34 225 THR A CA 1
ATOM 1755 C C . THR A 1 225 ? -32.386 8.945 17.897 1.00 57.34 225 THR A C 1
ATOM 1757 O O . THR A 1 225 ? -32.278 10.143 17.640 1.00 57.34 225 THR A O 1
ATOM 1760 N N . ASN A 1 226 ? -33.332 8.192 17.335 1.00 47.62 226 ASN A N 1
ATOM 1761 C CA . ASN A 1 226 ? -34.397 8.761 16.516 1.00 47.62 226 ASN A CA 1
ATOM 1762 C C . ASN A 1 226 ? -35.610 8.970 17.427 1.00 47.62 226 ASN A C 1
ATOM 1764 O O . ASN A 1 226 ? -36.480 8.110 17.529 1.00 47.62 226 ASN A O 1
ATOM 1768 N N . GLY A 1 227 ? -35.603 10.065 18.180 1.00 44.62 227 GLY A N 1
ATOM 1769 C CA . GLY A 1 227 ? -36.665 10.394 19.122 1.00 44.62 227 GLY A CA 1
ATOM 1770 C C . GLY A 1 227 ? -36.659 11.882 19.426 1.00 44.62 227 GLY A C 1
ATOM 1771 O O . GLY A 1 227 ? -35.610 12.471 19.673 1.00 44.62 227 GLY A O 1
ATOM 1772 N N . THR A 1 228 ? -37.835 12.497 19.360 1.00 35.12 228 THR A N 1
ATOM 1773 C CA . THR A 1 228 ? -38.069 13.899 19.706 1.00 35.12 228 THR A CA 1
ATOM 1774 C C . THR A 1 228 ? -37.474 14.215 21.074 1.00 35.12 228 THR A C 1
ATOM 1776 O O . THR A 1 228 ? -37.802 13.571 22.068 1.00 35.12 228 THR A O 1
ATOM 1779 N N . ARG A 1 229 ? -36.594 15.217 21.097 1.00 40.25 229 ARG A N 1
ATOM 1780 C CA . ARG A 1 229 ? -35.964 15.796 22.285 1.00 40.25 229 ARG A CA 1
ATOM 1781 C C . ARG A 1 229 ? -37.042 16.109 23.332 1.00 40.25 229 ARG A C 1
ATOM 1783 O O . ARG A 1 229 ? -37.829 17.024 23.108 1.00 40.25 229 ARG A O 1
ATOM 1790 N N . ASN A 1 230 ? -37.081 15.374 24.444 1.00 36.50 230 ASN A N 1
ATOM 1791 C CA . ASN A 1 230 ? -37.774 15.843 25.641 1.00 36.50 230 ASN A CA 1
ATOM 1792 C C . ASN A 1 230 ? -36.807 16.796 26.370 1.00 36.50 230 ASN A C 1
ATOM 1794 O O . ASN A 1 230 ? -35.735 16.340 26.771 1.00 36.50 230 ASN A O 1
ATOM 1798 N N . PRO A 1 231 ? -37.094 18.106 26.476 1.00 38.84 231 PRO A N 1
ATOM 1799 C CA . PRO A 1 231 ? -36.176 19.066 27.091 1.00 38.84 231 PRO A CA 1
ATOM 1800 C C . PRO A 1 231 ? -35.976 18.846 28.598 1.00 38.84 231 PRO A C 1
ATOM 1802 O O . PRO A 1 231 ? -34.989 19.338 29.134 1.00 38.84 231 PRO A O 1
ATOM 1805 N N . ASP A 1 232 ? -36.869 18.090 29.246 1.00 34.62 232 ASP A N 1
ATOM 1806 C CA . ASP A 1 232 ? -36.925 17.954 30.708 1.00 34.62 232 ASP A CA 1
ATOM 1807 C C . ASP A 1 232 ? -36.306 16.652 31.239 1.00 34.62 232 ASP A C 1
ATOM 1809 O O . ASP A 1 232 ? -36.358 16.374 32.437 1.00 34.62 232 ASP A O 1
ATOM 1813 N N . SER A 1 233 ? -35.722 15.818 30.374 1.00 34.50 233 SER A N 1
ATOM 1814 C CA . SER A 1 233 ? -35.091 14.577 30.818 1.00 34.50 233 SER A CA 1
ATOM 1815 C C . SER A 1 233 ? -33.606 14.785 31.118 1.00 34.50 233 SER A C 1
ATOM 1817 O O . SER A 1 233 ? -32.749 14.647 30.241 1.00 34.50 233 SER A O 1
ATOM 1819 N N . GLU A 1 234 ? -33.310 15.110 32.373 1.00 29.02 234 GLU A N 1
ATOM 1820 C CA . GLU A 1 234 ? -31.976 14.983 32.954 1.00 29.02 234 GLU A CA 1
ATOM 1821 C C . GLU A 1 234 ? -31.634 13.486 33.043 1.00 29.02 234 GLU A C 1
ATOM 1823 O O . GLU A 1 234 ? -32.190 12.754 33.862 1.00 29.02 234 GLU A O 1
ATOM 1828 N N . TYR A 1 235 ? -30.747 12.998 32.175 1.00 33.22 235 TYR A N 1
ATOM 1829 C CA . TYR A 1 235 ? -30.176 11.661 32.326 1.00 33.22 235 TYR A CA 1
ATOM 1830 C C . TYR A 1 235 ? -28.719 11.777 32.759 1.00 33.22 235 TYR A C 1
ATOM 1832 O O . TYR A 1 235 ? -27.862 12.288 32.039 1.00 33.22 235 TYR A O 1
ATOM 1840 N N . VAL A 1 236 ? -28.465 11.293 33.974 1.00 27.14 236 VAL A N 1
ATOM 1841 C CA . VAL A 1 236 ? -27.135 11.064 34.538 1.00 27.14 236 VAL A CA 1
ATOM 1842 C C . VAL A 1 236 ? -26.526 9.860 33.820 1.00 27.14 236 VAL A C 1
ATOM 1844 O O . VAL A 1 236 ? -27.072 8.758 33.873 1.00 27.14 236 VAL A O 1
ATOM 1847 N N . PHE A 1 237 ? -25.403 10.063 33.132 1.00 29.59 237 PHE A N 1
ATOM 1848 C CA . PHE A 1 237 ? -24.711 8.998 32.408 1.00 29.59 237 PHE A CA 1
ATOM 1849 C C . PHE A 1 237 ? -23.753 8.253 33.341 1.00 29.59 237 PHE A C 1
ATOM 1851 O O . PHE A 1 237 ? -22.748 8.810 33.784 1.00 29.59 237 PHE A O 1
ATOM 1858 N N . TYR A 1 238 ? -24.048 6.981 33.605 1.00 25.14 238 TYR A N 1
ATOM 1859 C CA . TYR A 1 238 ? -23.106 6.056 34.227 1.00 25.14 238 TYR A CA 1
ATOM 1860 C C . TYR A 1 238 ? -22.325 5.312 33.144 1.00 25.14 238 TYR A C 1
ATOM 1862 O O . TYR A 1 238 ? -22.905 4.691 32.256 1.00 25.14 238 TYR A O 1
ATOM 1870 N N . VAL A 1 239 ? -20.999 5.381 33.242 1.00 34.34 239 VAL A N 1
ATOM 1871 C CA . VAL A 1 239 ? -20.067 4.511 32.521 1.00 34.34 239 VAL A CA 1
ATOM 1872 C C . VAL A 1 239 ? -19.770 3.306 33.414 1.00 34.34 239 VAL A C 1
ATOM 1874 O O . VAL A 1 239 ? -19.303 3.501 34.533 1.00 34.34 239 VAL A O 1
ATOM 1877 N N . ALA A 1 240 ? -20.026 2.093 32.925 1.00 23.52 240 ALA A N 1
ATOM 1878 C CA . ALA A 1 240 ? -19.389 0.828 33.328 1.00 23.52 240 ALA A CA 1
ATOM 1879 C C . ALA A 1 240 ? -19.929 -0.279 32.395 1.00 23.52 240 ALA A C 1
ATOM 1881 O O . ALA A 1 240 ? -21.128 -0.293 32.132 1.00 23.52 240 ALA A O 1
ATOM 1882 N N . CYS A 1 241 ? -19.146 -1.205 31.838 1.00 30.00 241 CYS A N 1
ATOM 1883 C CA . CYS A 1 241 ? -17.816 -1.712 32.195 1.00 30.00 241 CYS A CA 1
ATOM 1884 C C . CYS A 1 241 ? -16.822 -1.648 31.030 1.00 30.00 241 CYS A C 1
ATOM 1886 O O . CYS A 1 241 ? -17.270 -1.739 29.865 1.00 30.00 241 CYS A O 1
#

Organism: Patella caerulea (NCBI:txid87958)

Solvent-accessible surface area (backbone atoms only — not comparable to full-atom values): 14036 Å² total; per-residue (Å²): 135,90,81,81,84,80,80,80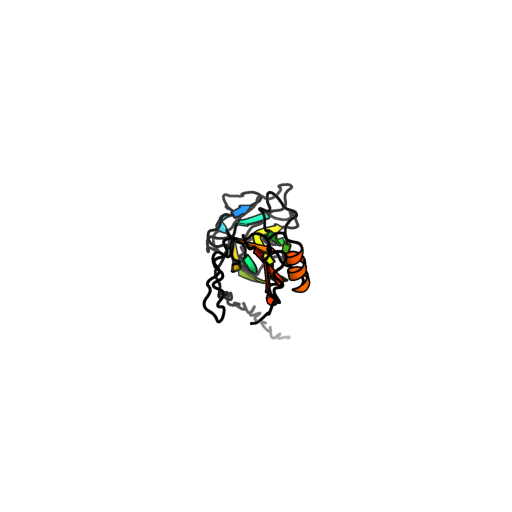,78,78,78,73,75,76,77,73,79,69,75,75,76,78,66,94,68,66,59,49,31,57,77,36,61,46,46,48,75,41,75,27,94,84,21,45,48,50,30,22,21,65,89,37,75,89,41,43,21,25,28,51,67,86,58,101,61,52,26,32,37,35,36,44,46,87,47,39,27,39,32,40,34,36,37,43,26,37,51,75,96,52,30,66,25,42,35,30,32,36,36,28,25,14,78,55,61,51,95,83,44,68,82,65,53,43,80,26,41,76,46,70,59,60,47,76,69,36,58,48,78,46,65,31,83,47,75,37,67,20,26,26,44,36,42,34,35,80,51,71,90,49,27,30,36,34,7,26,42,38,36,33,63,46,79,48,76,90,60,63,83,71,72,85,67,87,55,103,78,77,68,82,72,84,62,96,47,49,50,76,58,61,77,44,99,46,61,67,61,42,50,55,50,27,76,71,34,91,51,42,72,46,67,49,65,41,80,92,74,29,32,25,34,36,34,40,51,96,64,84,83,67,94,81,69,86,74,86,86,81,89,84,132

Nearest PDB structures (foldseek):
  3cqo-assembly1_C  TM=8.818E-01  e=1.797E-11  Morone saxatilis
  1k12-assembly1_A  TM=8.462E-01  e=1.627E-09  Anguilla anguilla
  7jnb-assembly1_A  TM=8.056E-01  e=9.139E-07  Clostridium perfringens ATCC 13124
  7jnd-assembly1_A  TM=7.894E-01  e=1.148E-06  Clostridium perfringens ATCC 13124
  6tlj-assembly1_L  TM=7.039E-01  e=6.872E-07  Homo sapiens

Secondary structure (DSSP, 8-state):
-----------------------SS--SSTT-EEEES---TT--GGGGSSS-TTS-----SSSSSPPEEEEEEEEEEEEEEEEEE--TTSGGGSEEEEEEEESS-TTT-GGGPEEEEEEEEE-TTSEEEEEEEEEEEEEEEEEEESS-SS----SEEEEEEEEPPSS--------TT------S-EEEEEE-S-HHHHHHHHHTSTTEEEEEEETTTTEEEEEE--S---TT---------

Radius of gyration: 24.8 Å; Cα contacts (8 Å, |Δi|>4): 488; chains: 1; bounding box: 100×43×55 Å

Mean predicted aligned error: 15.9 Å